Protein AF-A0AAU2DLX3-F1 (afdb_monomer)

Foldseek 3Di:
DAADQVVQQDDQLAGDQKGKDFDKDFPFFFDFQDDDVSVVVCVVPPLQWDKDGCQQVPNGTIMIGGNVRIDIDGCVVVDPVPDRHDDDLVSSLVSVQSNCCSPPVDRDDSVVVNLQRQLVVLLVVLLVVQLVLQCVQVVHPDPVSSSVSSNVSSVVCPPPCNSVCSNVVPCSVVSSVVSVVVSCVPRVDDD

Radius of gyration: 18.56 Å; Cα contacts (8 Å, |Δi|>4): 226; chains: 1; bounding box: 49×30×54 Å

Sequence (191 aa):
MLFLHPCTMRQGAGLAPEVTVIGVKVKSAKKVMTGPEAWERHWSNSFSVMPLPDMYNQGKGTHVAEFMKMATVSSSALVRDNRISTLSPEGRLHLLQRAFHHFSRTIVPLRDIRPSMRPVEREIELQTDWVEACCEQQASESDEVIAEAERAFNDFVSADGRREQLRDGISEFEVSRAVKKEIEMRYGGRD

Nearest PDB structures (foldseek):
  4nv6-assembly1_A  TM=2.691E-01  e=8.548E+00  Synechococcus sp. JA-2-3B'a(2-13)

pLDDT: mean 90.16, std 6.43, range [46.66, 97.75]

Secondary structure (DSSP, 8-state):
-B-S-HHHHEETTEE-SEEEEEEEEEEESS----SHHHHHHHHHH-TTEEEEETTTSSS--EEEEEEEEEEEEEGGG--GGG------HHHHHHHHHHHHHHHH-----HHHHHHHHHHHHHHHHHHHHHHHHHHHHHT---HHHHHHHHHHHHHHHHGGGHHHHHHTSTTHHHHHHHHHHHHHHHH----

Structure (mmCIF, N/CA/C/O backbone):
data_AF-A0AAU2DLX3-F1
#
_entry.id   AF-A0AAU2DLX3-F1
#
loop_
_atom_site.group_PDB
_atom_site.id
_atom_site.type_symbol
_atom_site.label_atom_id
_atom_site.label_alt_id
_atom_site.label_comp_id
_atom_site.label_asym_id
_atom_site.label_entity_id
_atom_site.label_seq_id
_atom_site.pdbx_PDB_ins_code
_atom_site.Cartn_x
_atom_site.Cartn_y
_atom_site.Cartn_z
_atom_site.occupancy
_atom_site.B_iso_or_equiv
_atom_site.auth_seq_id
_atom_site.auth_comp_id
_atom_site.auth_asym_id
_atom_site.auth_atom_id
_atom_site.pdbx_PDB_model_num
ATOM 1 N N . MET A 1 1 ? 10.085 -7.067 -1.302 1.00 89.75 1 MET A N 1
ATOM 2 C CA . MET A 1 1 ? 9.120 -5.943 -1.351 1.00 89.75 1 MET A CA 1
ATOM 3 C C . MET A 1 1 ? 7.749 -6.494 -1.713 1.00 89.75 1 MET A C 1
ATOM 5 O O . MET A 1 1 ? 7.685 -7.348 -2.587 1.00 89.75 1 MET A O 1
ATOM 9 N N . LEU A 1 2 ? 6.679 -6.050 -1.054 1.00 87.50 2 LEU A N 1
ATOM 10 C CA . LEU A 1 2 ? 5.304 -6.363 -1.462 1.00 87.50 2 LEU A CA 1
ATOM 11 C C . LEU A 1 2 ? 4.909 -5.465 -2.641 1.00 87.50 2 LEU A C 1
ATOM 13 O O . LEU A 1 2 ? 5.256 -4.286 -2.628 1.00 87.50 2 LEU A O 1
ATOM 17 N N . PHE A 1 3 ? 4.254 -6.005 -3.672 1.00 83.38 3 PHE A N 1
ATOM 18 C CA . PHE A 1 3 ? 4.077 -5.252 -4.926 1.00 83.38 3 PHE A CA 1
ATOM 19 C C . PHE A 1 3 ? 2.727 -5.429 -5.638 1.00 83.38 3 PHE A C 1
ATOM 21 O O . PHE A 1 3 ? 2.497 -4.770 -6.651 1.00 83.38 3 PHE A O 1
ATOM 28 N N . LEU A 1 4 ? 1.845 -6.300 -5.140 1.00 85.25 4 LEU A N 1
ATOM 29 C CA . LEU A 1 4 ? 0.537 -6.540 -5.750 1.00 85.25 4 LEU A CA 1
ATOM 30 C C . LEU A 1 4 ? -0.539 -5.594 -5.205 1.00 85.25 4 LEU A C 1
ATOM 32 O O . LEU A 1 4 ? -0.333 -4.857 -4.241 1.00 85.25 4 LEU A O 1
ATOM 36 N N . HIS A 1 5 ? -1.711 -5.624 -5.842 1.00 83.69 5 HIS A N 1
ATOM 37 C CA . HIS A 1 5 ? -2.883 -4.892 -5.378 1.00 83.69 5 HIS A CA 1
ATOM 38 C C . HIS A 1 5 ? -3.255 -5.333 -3.948 1.00 83.69 5 HIS A C 1
ATOM 40 O O . HIS A 1 5 ? -3.367 -6.543 -3.723 1.00 83.69 5 HIS A O 1
ATOM 46 N N . PRO A 1 6 ? -3.515 -4.420 -2.992 1.00 81.81 6 PRO A N 1
ATOM 47 C CA . PRO A 1 6 ? -3.703 -4.801 -1.589 1.00 81.81 6 PRO A CA 1
ATOM 48 C C . PRO A 1 6 ? -4.829 -5.815 -1.344 1.00 81.81 6 PRO A C 1
ATOM 50 O O . PRO A 1 6 ? -4.667 -6.697 -0.508 1.00 81.81 6 PRO A O 1
ATOM 53 N N . CYS A 1 7 ? -5.912 -5.795 -2.134 1.00 82.06 7 CYS A N 1
ATOM 54 C CA . CYS A 1 7 ? -6.961 -6.829 -2.061 1.00 82.06 7 CYS A CA 1
ATOM 55 C C . CYS A 1 7 ? -6.451 -8.265 -2.272 1.00 82.06 7 CYS A C 1
ATOM 57 O O . CYS A 1 7 ? -7.064 -9.194 -1.769 1.00 82.06 7 CYS A O 1
ATOM 59 N N . THR A 1 8 ? -5.356 -8.462 -3.013 1.00 85.81 8 THR A N 1
ATOM 60 C CA . THR A 1 8 ? -4.754 -9.795 -3.228 1.00 85.81 8 THR A CA 1
ATOM 61 C C . THR A 1 8 ? -3.814 -10.213 -2.100 1.00 85.81 8 THR A C 1
ATOM 63 O O . THR A 1 8 ? -3.467 -11.381 -1.984 1.00 85.81 8 THR A O 1
ATOM 66 N N . MET A 1 9 ? -3.382 -9.256 -1.281 1.00 88.94 9 MET A N 1
ATOM 67 C CA . MET A 1 9 ? -2.378 -9.459 -0.241 1.00 88.94 9 MET A CA 1
ATOM 68 C C . MET A 1 9 ? -2.976 -9.526 1.161 1.00 88.94 9 MET A C 1
ATOM 70 O O . MET A 1 9 ? -2.252 -9.849 2.099 1.00 88.94 9 MET A O 1
ATOM 74 N N . ARG A 1 10 ? -4.254 -9.175 1.325 1.00 88.25 10 ARG A N 1
ATOM 75 C CA . ARG A 1 10 ? -4.896 -8.990 2.628 1.00 88.25 10 ARG A CA 1
ATOM 76 C C . ARG A 1 10 ? -5.939 -10.069 2.901 1.00 88.25 10 ARG A C 1
ATOM 78 O O . ARG A 1 10 ? -6.684 -10.456 2.005 1.00 88.25 10 ARG A O 1
ATOM 85 N N . GLN A 1 11 ? -6.044 -10.475 4.161 1.00 88.50 11 GLN A N 1
ATOM 86 C CA . GLN A 1 11 ? -7.148 -11.263 4.697 1.00 88.50 11 GLN A CA 1
ATOM 87 C C . GLN A 1 11 ? -7.609 -10.627 6.019 1.00 88.50 11 GLN A C 1
ATOM 89 O O . GLN A 1 11 ? -6.943 -10.740 7.045 1.00 88.50 11 GLN A O 1
ATOM 94 N N . GLY A 1 12 ? -8.744 -9.920 5.988 1.00 88.19 12 GLY A N 1
ATOM 95 C CA . GLY A 1 12 ? -9.199 -9.110 7.127 1.00 88.19 12 GLY A CA 1
ATOM 96 C C . GLY A 1 12 ? -8.234 -7.958 7.422 1.00 88.19 12 GLY A C 1
ATOM 97 O O . GLY A 1 12 ? -7.861 -7.237 6.502 1.00 88.19 12 GLY A O 1
ATOM 98 N N . ALA A 1 13 ? -7.819 -7.803 8.682 1.00 87.56 13 ALA A N 1
ATOM 99 C CA . ALA A 1 13 ? -6.831 -6.803 9.102 1.00 87.56 13 ALA A CA 1
ATOM 100 C C . ALA A 1 13 ? -5.380 -7.166 8.730 1.00 87.56 13 ALA A C 1
ATOM 102 O O . ALA A 1 13 ? -4.529 -6.287 8.631 1.00 87.56 13 ALA A O 1
ATOM 103 N N . GLY A 1 14 ? -5.091 -8.457 8.535 1.00 89.44 14 GLY A N 1
ATOM 104 C CA . GLY A 1 14 ? -3.738 -8.969 8.333 1.00 89.44 14 GLY A CA 1
ATOM 105 C C . GLY A 1 14 ? -3.391 -9.251 6.873 1.00 89.44 14 GLY A C 1
ATOM 106 O O . GLY A 1 14 ? -4.229 -9.183 5.972 1.00 89.44 14 GLY A O 1
ATOM 107 N N . LEU A 1 15 ? -2.132 -9.624 6.640 1.00 91.56 15 LEU A N 1
ATOM 108 C CA . LEU A 1 15 ? -1.710 -10.195 5.362 1.00 91.56 15 LEU A CA 1
ATOM 109 C C . LEU A 1 15 ? -2.316 -11.592 5.173 1.00 91.56 15 LEU A C 1
ATOM 111 O O . LEU A 1 15 ? -2.502 -12.334 6.137 1.00 91.56 15 LEU A O 1
ATOM 115 N N . ALA A 1 16 ? -2.575 -11.968 3.922 1.00 93.75 16 ALA A N 1
ATOM 116 C CA . ALA A 1 16 ? -2.877 -13.350 3.569 1.00 93.75 16 ALA A CA 1
ATOM 117 C C . ALA A 1 16 ? -1.725 -14.280 4.021 1.00 93.75 16 ALA A C 1
ATOM 119 O O . ALA A 1 16 ? -0.581 -13.824 4.104 1.00 93.75 16 ALA A O 1
ATOM 120 N N . PRO A 1 17 ? -1.979 -15.571 4.309 1.00 94.75 17 PRO A N 1
ATOM 121 C CA . PRO A 1 17 ? -0.942 -16.500 4.768 1.00 94.75 17 PRO A CA 1
ATOM 122 C C . PRO A 1 17 ? 0.258 -16.582 3.824 1.00 94.75 17 PRO A C 1
ATOM 124 O O . PRO A 1 17 ? 1.393 -16.636 4.276 1.00 94.75 17 PRO A O 1
ATOM 127 N N . GLU A 1 18 ? -0.003 -16.517 2.520 1.00 95.44 18 GLU A N 1
ATOM 128 C CA . GLU A 1 18 ? 0.999 -16.560 1.463 1.00 95.44 18 GLU A CA 1
ATOM 129 C C . GLU A 1 18 ? 0.885 -15.295 0.616 1.00 95.44 18 GLU A C 1
ATOM 131 O O . GLU A 1 18 ? -0.179 -14.993 0.068 1.00 95.44 18 GLU A O 1
ATOM 136 N N . VAL A 1 19 ? 1.978 -14.544 0.494 1.00 95.06 19 VAL A N 1
ATOM 137 C CA . VAL A 1 19 ? 1.995 -13.275 -0.242 1.00 95.06 19 VAL A CA 1
ATOM 138 C C . VAL A 1 19 ? 3.110 -13.239 -1.269 1.00 95.06 19 VAL A C 1
ATOM 140 O O . VAL A 1 19 ? 4.223 -13.720 -1.051 1.00 95.06 19 VAL A O 1
ATOM 143 N N . THR A 1 20 ? 2.814 -12.632 -2.417 1.00 94.50 20 THR A N 1
ATOM 144 C CA . THR A 1 20 ? 3.811 -12.456 -3.473 1.00 94.50 20 THR A CA 1
ATOM 145 C C . THR A 1 20 ? 4.717 -11.275 -3.145 1.00 94.50 20 THR A C 1
ATOM 147 O O . THR A 1 20 ? 4.266 -10.143 -2.944 1.00 94.50 20 THR A O 1
ATOM 150 N N . VAL A 1 21 ? 6.018 -11.531 -3.150 1.00 94.94 21 VAL A N 1
ATOM 151 C CA . VAL A 1 21 ? 7.070 -10.536 -2.987 1.00 94.94 21 VAL A CA 1
ATOM 152 C C . VAL A 1 21 ? 7.948 -10.479 -4.226 1.00 94.94 21 VAL A C 1
ATOM 154 O O . VAL A 1 21 ? 8.061 -11.433 -4.990 1.00 94.94 21 VAL A O 1
ATOM 157 N N . ILE A 1 22 ? 8.611 -9.344 -4.399 1.00 95.12 22 ILE A N 1
ATOM 158 C CA . ILE A 1 22 ? 9.640 -9.132 -5.411 1.00 95.12 22 ILE A CA 1
ATOM 159 C C . ILE A 1 22 ? 10.989 -8.860 -4.744 1.00 95.12 22 ILE A C 1
ATOM 161 O O . ILE A 1 22 ? 11.081 -8.086 -3.778 1.00 95.12 22 ILE A O 1
ATOM 165 N N . GLY A 1 23 ? 12.031 -9.516 -5.254 1.00 94.75 23 GLY A N 1
ATOM 166 C CA . GLY A 1 23 ? 13.410 -9.310 -4.831 1.00 94.75 23 GLY A CA 1
ATOM 167 C C . GLY A 1 23 ? 13.912 -7.915 -5.202 1.00 94.75 23 GLY A C 1
ATOM 168 O O . GLY A 1 23 ? 13.691 -7.442 -6.318 1.00 94.75 23 GLY A O 1
ATOM 169 N N . VAL A 1 24 ? 14.604 -7.266 -4.266 1.00 94.25 24 VAL A N 1
ATOM 170 C CA . VAL A 1 24 ? 15.222 -5.949 -4.463 1.00 94.25 24 VAL A CA 1
ATOM 171 C C . VAL A 1 24 ? 16.738 -6.107 -4.474 1.00 94.25 24 VAL A C 1
ATOM 173 O O . VAL A 1 24 ? 17.297 -6.747 -3.586 1.00 94.25 24 VAL A O 1
ATOM 176 N N . LYS A 1 25 ? 17.412 -5.514 -5.464 1.00 93.44 25 LYS A N 1
ATOM 177 C CA . LYS A 1 25 ? 18.881 -5.456 -5.526 1.00 93.44 25 LYS A CA 1
ATOM 178 C C . LYS A 1 25 ? 19.389 -4.027 -5.634 1.00 93.44 25 LYS A C 1
ATOM 180 O O . LYS A 1 25 ? 18.728 -3.152 -6.196 1.00 93.44 25 LYS A O 1
ATOM 185 N N . VAL A 1 26 ? 20.617 -3.815 -5.177 1.00 92.06 26 VAL A N 1
ATOM 186 C CA . VAL A 1 26 ? 21.363 -2.583 -5.441 1.00 92.06 26 VAL A CA 1
ATOM 187 C C . VAL A 1 26 ? 21.754 -2.560 -6.923 1.00 92.06 26 VAL A C 1
ATOM 189 O O . VAL A 1 26 ? 22.424 -3.469 -7.408 1.00 92.06 26 VAL A O 1
ATOM 192 N N . LYS A 1 27 ? 21.345 -1.521 -7.658 1.00 89.19 27 LYS A N 1
ATOM 193 C CA . LYS A 1 27 ? 21.811 -1.253 -9.032 1.00 89.19 27 LYS A CA 1
ATOM 194 C C . LYS A 1 27 ? 23.030 -0.335 -9.032 1.00 89.19 27 LYS A C 1
ATOM 196 O O . LYS A 1 27 ? 23.928 -0.483 -9.851 1.00 89.19 27 LYS A O 1
ATOM 201 N N . SER A 1 28 ? 23.037 0.641 -8.134 1.00 88.25 28 SER A N 1
ATOM 202 C CA . SER A 1 28 ? 24.123 1.599 -7.953 1.00 88.25 28 SER A CA 1
ATOM 203 C C . SER A 1 28 ? 24.144 2.012 -6.490 1.00 88.25 28 SER A C 1
ATOM 205 O O . SER A 1 28 ? 23.108 2.397 -5.966 1.00 88.25 28 SER A O 1
ATOM 207 N N . ALA A 1 29 ? 25.302 1.966 -5.837 1.00 84.12 29 ALA A N 1
ATOM 208 C CA . ALA A 1 29 ? 25.430 2.384 -4.438 1.00 84.12 29 ALA A CA 1
ATOM 209 C C . ALA A 1 29 ? 25.594 3.908 -4.266 1.00 84.12 29 ALA A C 1
ATOM 211 O O . ALA A 1 29 ? 25.396 4.430 -3.176 1.00 84.12 29 ALA A O 1
ATOM 212 N N . LYS A 1 30 ? 25.974 4.629 -5.333 1.00 82.31 30 LYS A N 1
ATOM 213 C CA . LYS A 1 30 ? 26.342 6.058 -5.267 1.00 82.31 30 LYS A CA 1
ATOM 214 C C . LYS A 1 30 ? 25.349 6.962 -5.990 1.00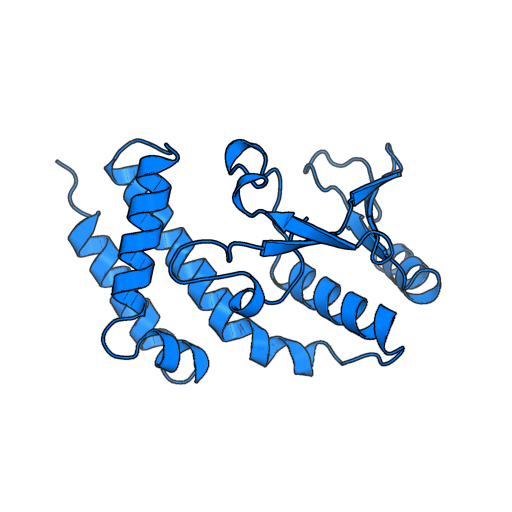 82.31 30 LYS A C 1
ATOM 216 O O . LYS A 1 30 ? 24.918 7.969 -5.450 1.00 82.31 30 LYS A O 1
ATOM 221 N N . LYS A 1 31 ? 24.957 6.592 -7.209 1.00 85.56 31 LYS A N 1
ATOM 222 C CA . LYS A 1 31 ? 24.084 7.406 -8.060 1.00 85.56 31 LYS A CA 1
ATOM 223 C C . LYS A 1 31 ? 22.612 7.113 -7.781 1.00 85.56 31 LYS A C 1
ATOM 225 O O . LYS A 1 31 ? 22.199 5.960 -7.948 1.00 85.56 31 LYS A O 1
ATOM 230 N N . VAL A 1 32 ? 21.853 8.144 -7.417 1.00 83.12 32 VAL A N 1
ATOM 231 C CA . VAL A 1 32 ? 20.384 8.138 -7.465 1.00 83.12 32 VAL A CA 1
ATOM 232 C C . VAL A 1 32 ? 19.949 8.355 -8.909 1.00 83.12 32 VAL A C 1
ATOM 234 O O . VAL A 1 32 ? 20.539 9.148 -9.645 1.00 83.12 32 VAL A O 1
ATOM 237 N N . MET A 1 33 ? 18.938 7.616 -9.338 1.00 84.75 33 MET A N 1
ATOM 238 C CA . MET A 1 33 ? 18.310 7.837 -10.626 1.00 84.75 33 MET A CA 1
ATOM 239 C C . MET A 1 33 ? 17.310 8.985 -10.487 1.00 84.75 33 MET A C 1
ATOM 241 O O . MET A 1 33 ? 16.247 8.811 -9.901 1.00 84.75 33 MET A O 1
ATOM 245 N N . THR A 1 34 ? 17.674 10.150 -11.013 1.00 82.69 34 THR A N 1
ATOM 246 C CA . THR A 1 34 ? 16.875 11.375 -10.945 1.00 82.69 34 THR A CA 1
ATOM 247 C C . THR A 1 34 ? 16.619 11.942 -12.338 1.00 82.69 34 THR A C 1
ATOM 249 O O . THR A 1 34 ? 17.411 11.754 -13.263 1.00 82.69 34 THR A O 1
ATOM 252 N N . GLY A 1 35 ? 15.505 12.660 -12.465 1.00 84.00 35 GLY A N 1
ATOM 253 C CA . GLY A 1 35 ? 15.138 13.406 -13.664 1.00 84.00 35 GLY A CA 1
ATOM 254 C C . GLY A 1 35 ? 14.423 12.582 -14.751 1.00 84.00 35 GLY A C 1
ATOM 255 O O . GLY A 1 35 ? 14.562 11.354 -14.803 1.00 84.00 35 GLY A O 1
ATOM 256 N N . PRO A 1 36 ? 13.674 13.257 -15.648 1.00 82.75 36 PRO A N 1
ATOM 257 C CA . PRO A 1 36 ? 12.872 12.599 -16.681 1.00 82.75 36 PRO A CA 1
ATOM 258 C C . PRO A 1 36 ? 13.703 11.748 -17.646 1.00 82.75 36 PRO A C 1
ATOM 260 O O . PRO A 1 36 ? 13.341 10.616 -17.933 1.00 82.75 36 PRO A O 1
ATOM 263 N N . GLU A 1 37 ? 14.865 12.229 -18.094 1.00 85.19 37 GLU A N 1
ATOM 264 C CA . GLU A 1 37 ? 15.695 11.500 -19.066 1.00 85.19 37 GLU A CA 1
ATOM 265 C C . GLU A 1 37 ? 16.211 10.156 -18.541 1.00 85.19 37 GLU A C 1
ATOM 267 O O . GLU A 1 37 ? 16.288 9.168 -19.277 1.00 85.19 37 GLU A O 1
ATOM 272 N N . ALA A 1 38 ? 16.604 10.109 -17.264 1.00 83.19 38 ALA A N 1
ATOM 273 C CA . ALA A 1 38 ? 17.061 8.876 -16.638 1.00 83.19 38 ALA A CA 1
ATOM 274 C C . ALA A 1 38 ? 15.902 7.883 -16.503 1.00 83.19 38 ALA A C 1
ATOM 276 O O . ALA A 1 38 ? 16.095 6.684 -16.730 1.00 83.19 38 ALA A O 1
ATOM 277 N N . TRP A 1 39 ? 14.712 8.398 -16.180 1.00 81.25 39 TRP A N 1
ATOM 278 C CA . TRP A 1 39 ? 13.484 7.620 -16.109 1.00 81.25 39 TRP A CA 1
ATOM 279 C C . TRP A 1 39 ? 13.103 7.048 -17.476 1.00 81.25 39 TRP A C 1
ATOM 281 O O . TRP A 1 39 ? 12.974 5.834 -17.598 1.00 81.25 39 TRP A O 1
ATOM 291 N N . GLU A 1 40 ? 13.048 7.872 -18.522 1.00 83.06 40 GLU A N 1
ATOM 292 C CA . GLU A 1 40 ? 12.710 7.464 -19.895 1.00 83.06 40 GLU A CA 1
ATOM 293 C C . GLU A 1 40 ? 13.693 6.436 -20.462 1.00 83.06 40 GLU A C 1
ATOM 295 O O . GLU A 1 40 ? 13.313 5.395 -21.012 1.00 83.06 40 GLU A O 1
ATOM 300 N N . ARG A 1 41 ? 14.995 6.664 -20.263 1.00 83.69 41 ARG A N 1
ATOM 301 C CA . ARG A 1 41 ? 16.035 5.710 -20.672 1.00 83.69 41 ARG A CA 1
ATOM 302 C C . ARG A 1 41 ? 15.891 4.379 -19.950 1.00 83.69 41 ARG A C 1
ATOM 304 O O . ARG A 1 41 ? 16.135 3.323 -20.529 1.00 83.69 41 ARG A O 1
ATOM 311 N N . HIS A 1 42 ? 15.528 4.406 -18.674 1.00 82.44 42 HIS A N 1
ATOM 312 C CA . HIS A 1 42 ? 15.269 3.181 -17.939 1.00 82.44 42 HIS A CA 1
ATOM 313 C C . HIS A 1 42 ? 13.988 2.498 -18.427 1.00 82.44 42 HIS A C 1
ATOM 315 O O . HIS A 1 42 ? 13.949 1.270 -18.574 1.00 82.44 42 HIS A O 1
ATOM 321 N N . TRP A 1 43 ? 12.959 3.295 -18.710 1.00 79.06 43 TRP A N 1
ATOM 322 C CA . TRP A 1 43 ? 11.654 2.815 -19.117 1.00 79.06 43 TRP A CA 1
ATOM 323 C C . TRP A 1 43 ? 11.722 2.044 -20.434 1.00 79.06 43 TRP A C 1
ATOM 325 O O . TRP A 1 43 ? 11.220 0.921 -20.487 1.00 79.06 43 TRP A O 1
ATOM 335 N N . SER A 1 44 ? 12.433 2.604 -21.415 1.00 79.25 44 SER A N 1
ATOM 336 C CA . SER A 1 44 ? 12.660 2.048 -22.756 1.00 79.25 44 SER A CA 1
ATOM 337 C C . SER A 1 44 ? 13.544 0.796 -22.782 1.00 79.25 44 SER A C 1
ATOM 339 O O . SER A 1 44 ? 13.288 -0.109 -23.570 1.00 79.25 44 SER A O 1
ATOM 341 N N . ASN A 1 45 ? 14.558 0.702 -21.915 1.00 79.88 45 ASN A N 1
ATOM 342 C CA . ASN A 1 45 ? 15.588 -0.341 -22.035 1.00 79.88 45 ASN A CA 1
ATOM 343 C C . ASN A 1 45 ? 15.436 -1.532 -21.073 1.00 79.88 45 ASN A C 1
ATOM 345 O O . ASN A 1 45 ? 16.124 -2.536 -21.241 1.00 79.88 45 ASN A O 1
ATOM 349 N N . SER A 1 46 ? 14.611 -1.441 -20.021 1.00 83.38 46 SER A N 1
ATOM 350 C CA . SER A 1 46 ? 14.637 -2.449 -18.945 1.00 83.38 46 SER A CA 1
ATOM 351 C C . SER A 1 46 ? 13.278 -2.699 -18.290 1.00 83.38 46 SER A C 1
ATOM 353 O O . SER A 1 46 ? 13.075 -2.426 -17.110 1.00 83.38 46 SER A O 1
ATOM 355 N N . PHE A 1 47 ? 12.329 -3.250 -19.047 1.00 84.19 47 PHE A N 1
ATOM 356 C CA . PHE A 1 47 ? 10.974 -3.564 -18.562 1.00 84.19 47 PHE A CA 1
ATOM 357 C C . PHE A 1 47 ? 10.920 -4.709 -17.531 1.00 84.19 47 PHE A C 1
ATOM 359 O O . PHE A 1 47 ? 9.880 -4.920 -16.923 1.00 84.19 47 PHE A O 1
ATOM 366 N N . SER A 1 48 ? 12.012 -5.450 -17.310 1.00 90.62 48 SER A N 1
ATOM 367 C CA . SER A 1 48 ? 12.085 -6.536 -16.320 1.00 90.62 48 SER A CA 1
ATOM 368 C C . SER A 1 48 ? 12.351 -6.072 -14.889 1.00 90.62 48 SER A C 1
ATOM 370 O O . SER A 1 48 ? 12.471 -6.906 -13.990 1.00 90.62 48 SER A O 1
ATOM 372 N N . VAL A 1 49 ? 12.455 -4.760 -14.665 1.00 92.56 49 VAL A N 1
ATOM 373 C CA . VAL A 1 49 ? 12.671 -4.192 -13.336 1.00 92.56 49 VAL A CA 1
ATOM 374 C C . VAL A 1 49 ? 11.859 -2.910 -13.121 1.00 92.56 49 VAL A C 1
ATOM 376 O O . VAL A 1 49 ? 11.560 -2.177 -14.071 1.00 92.56 49 VAL A O 1
ATOM 379 N N . MET A 1 50 ? 11.539 -2.628 -11.859 1.00 92.56 50 MET A N 1
ATOM 380 C CA . MET A 1 50 ? 11.041 -1.333 -11.389 1.00 92.56 50 MET A CA 1
ATOM 381 C C . MET A 1 50 ? 12.164 -0.632 -10.616 1.00 92.56 50 MET A C 1
ATOM 383 O O . MET A 1 50 ? 12.707 -1.217 -9.676 1.00 92.56 50 MET A O 1
ATOM 387 N N . PRO A 1 51 ? 12.549 0.597 -10.979 1.00 91.06 51 PRO A N 1
ATOM 388 C CA . PRO A 1 51 ? 13.562 1.326 -10.239 1.00 91.06 51 PRO A CA 1
ATOM 389 C C . PRO A 1 51 ? 12.999 1.895 -8.932 1.00 91.06 51 PRO A C 1
ATOM 391 O O . PRO A 1 51 ? 11.872 2.378 -8.876 1.00 91.06 51 PRO A O 1
ATOM 394 N N . LEU A 1 52 ? 13.829 1.855 -7.894 1.00 91.38 52 LEU A N 1
ATOM 395 C CA . LEU A 1 52 ? 13.549 2.339 -6.545 1.00 91.38 52 LEU A CA 1
ATOM 396 C C . LEU A 1 52 ? 14.650 3.352 -6.177 1.00 91.38 52 LEU A C 1
ATOM 398 O O . LEU A 1 52 ? 15.664 2.979 -5.565 1.00 91.38 52 LEU A O 1
ATOM 402 N N . PRO A 1 53 ? 14.544 4.598 -6.674 1.00 88.69 53 PRO A N 1
ATOM 403 C CA . PRO A 1 53 ? 15.528 5.632 -6.384 1.00 88.69 53 PRO A CA 1
ATOM 404 C C . PRO A 1 53 ? 15.474 5.990 -4.899 1.00 88.69 53 PRO A C 1
ATOM 406 O O . PRO A 1 53 ? 14.393 6.094 -4.335 1.00 88.69 53 PRO A O 1
ATOM 409 N N . ASP A 1 54 ? 16.647 6.147 -4.285 1.00 87.44 54 ASP A N 1
ATOM 410 C CA . ASP A 1 54 ? 16.787 6.619 -2.904 1.00 87.44 54 ASP A CA 1
ATOM 411 C C . ASP A 1 54 ? 15.898 5.890 -1.874 1.00 87.44 54 ASP A C 1
ATOM 413 O O . ASP A 1 54 ? 15.297 6.496 -0.998 1.00 87.44 54 ASP A O 1
ATOM 417 N N . MET A 1 55 ? 15.817 4.557 -1.979 1.00 88.69 55 MET A N 1
ATOM 418 C CA . MET A 1 55 ? 14.957 3.701 -1.140 1.00 88.69 55 MET A CA 1
ATOM 419 C C . MET A 1 55 ? 15.112 3.931 0.377 1.00 88.69 55 MET A C 1
ATOM 421 O O . MET A 1 55 ? 14.163 3.711 1.122 1.00 88.69 55 MET A O 1
ATOM 425 N N . TYR A 1 56 ? 16.299 4.354 0.824 1.00 88.94 56 TYR A N 1
ATOM 426 C CA . TYR A 1 56 ? 16.610 4.630 2.231 1.00 88.94 56 TYR A CA 1
ATOM 427 C C . TYR A 1 56 ? 16.543 6.122 2.595 1.00 88.94 56 TYR A C 1
ATOM 429 O O . TYR A 1 56 ? 16.895 6.473 3.717 1.00 88.94 56 TYR A O 1
ATOM 437 N N . ASN A 1 57 ? 16.141 6.992 1.662 1.00 86.38 57 ASN A N 1
ATOM 438 C CA . ASN A 1 57 ? 16.082 8.447 1.827 1.00 86.38 57 ASN A CA 1
ATOM 439 C C . ASN A 1 57 ? 17.410 9.055 2.326 1.00 86.38 57 ASN A C 1
ATOM 441 O O . ASN A 1 57 ? 17.456 9.823 3.285 1.00 86.38 57 ASN A O 1
ATOM 445 N N . GLN A 1 58 ? 18.523 8.650 1.710 1.00 87.12 58 GLN A N 1
ATOM 446 C CA . GLN A 1 58 ? 19.879 9.094 2.061 1.00 87.12 58 GLN A CA 1
ATOM 447 C C . GLN A 1 58 ? 20.513 9.950 0.955 1.00 87.12 58 GLN A C 1
ATOM 449 O O . GLN A 1 58 ? 21.722 10.201 0.987 1.00 87.12 58 GLN A O 1
ATOM 454 N N . GLY A 1 59 ? 19.742 10.333 -0.067 1.00 84.38 59 GLY A N 1
ATOM 455 C CA . GLY A 1 59 ? 20.233 11.032 -1.251 1.00 84.38 59 GLY A CA 1
ATOM 456 C C . GLY A 1 59 ? 21.233 10.212 -2.070 1.00 84.38 59 GLY A C 1
ATOM 457 O O . GLY A 1 59 ? 21.982 10.778 -2.871 1.00 84.38 59 GLY A O 1
ATOM 458 N N . LYS A 1 60 ? 21.298 8.887 -1.871 1.00 86.25 60 LYS A N 1
ATOM 459 C CA . LYS A 1 60 ? 22.294 8.023 -2.518 1.00 86.25 60 LYS A CA 1
ATOM 460 C C . LYS A 1 60 ? 21.740 6.661 -2.896 1.00 86.25 60 LYS A C 1
ATOM 462 O O . LYS A 1 60 ? 20.953 6.033 -2.197 1.00 86.25 60 LYS A O 1
ATOM 467 N N . GLY A 1 61 ? 22.272 6.173 -4.008 1.00 87.12 61 GLY A N 1
ATOM 468 C CA . GLY A 1 61 ? 22.009 4.837 -4.502 1.00 87.12 61 GLY A CA 1
ATOM 469 C C . GLY A 1 61 ? 20.670 4.674 -5.223 1.00 87.12 61 GLY A C 1
ATOM 470 O O . GLY A 1 61 ? 19.708 5.422 -5.068 1.00 87.12 61 GLY A O 1
ATOM 471 N N . THR A 1 62 ? 20.639 3.668 -6.083 1.00 90.56 62 THR A N 1
ATOM 472 C CA . THR A 1 62 ? 19.458 3.233 -6.818 1.00 90.56 62 THR A CA 1
ATOM 473 C C . THR A 1 62 ? 19.312 1.745 -6.594 1.00 90.56 62 THR A C 1
ATOM 475 O O . THR A 1 62 ? 20.231 0.975 -6.897 1.00 90.56 62 THR A O 1
ATOM 478 N N . HIS A 1 63 ? 18.145 1.347 -6.112 1.00 93.38 63 HIS A N 1
ATOM 479 C CA . HIS A 1 63 ? 17.744 -0.047 -6.036 1.00 93.38 63 HIS A CA 1
ATOM 480 C C . HIS A 1 63 ? 16.826 -0.367 -7.211 1.00 93.38 63 HIS A C 1
ATOM 482 O O . HIS A 1 63 ? 16.324 0.526 -7.899 1.00 93.38 63 HIS A O 1
ATOM 488 N N . VAL A 1 64 ? 16.637 -1.650 -7.483 1.00 93.31 64 VAL A N 1
ATOM 489 C CA . VAL A 1 64 ? 15.640 -2.114 -8.444 1.00 93.31 64 VAL A CA 1
ATOM 490 C C . VAL A 1 64 ? 14.908 -3.317 -7.876 1.00 93.31 64 VAL A C 1
ATOM 492 O O . VAL A 1 64 ? 15.541 -4.221 -7.329 1.00 93.31 64 VAL A O 1
ATOM 495 N N . ALA A 1 65 ? 13.591 -3.332 -8.030 1.00 94.81 65 ALA A N 1
ATOM 496 C CA . ALA A 1 65 ? 12.782 -4.527 -7.861 1.00 94.81 65 ALA A CA 1
ATOM 497 C C . ALA A 1 65 ? 12.827 -5.338 -9.163 1.00 94.81 65 ALA A C 1
ATOM 499 O O . ALA A 1 65 ? 12.579 -4.796 -10.241 1.00 94.81 65 ALA A O 1
ATOM 500 N N . GLU A 1 66 ? 13.187 -6.616 -9.082 1.00 94.75 66 GLU A N 1
ATOM 501 C CA . GLU A 1 66 ? 13.409 -7.479 -10.247 1.00 94.75 66 GLU A CA 1
ATOM 502 C C . GLU A 1 66 ? 12.220 -8.412 -10.474 1.00 94.75 66 GLU A C 1
ATOM 504 O O . GLU A 1 66 ? 12.040 -9.355 -9.708 1.00 94.75 66 GLU A O 1
ATOM 509 N N . PHE A 1 67 ? 11.434 -8.213 -11.540 1.00 93.81 67 PHE A N 1
ATOM 510 C CA . PHE A 1 67 ? 10.247 -9.050 -11.778 1.00 93.81 67 PHE A CA 1
ATOM 511 C C . PHE A 1 67 ? 10.612 -10.516 -12.034 1.00 93.81 67 PHE A C 1
ATOM 513 O O . PHE A 1 67 ? 9.840 -11.406 -11.724 1.00 93.81 67 PHE A O 1
ATOM 520 N N . MET A 1 68 ? 11.834 -10.807 -12.485 1.00 92.81 68 MET A N 1
ATOM 521 C CA . MET A 1 68 ? 12.323 -12.189 -12.600 1.00 92.81 68 MET A CA 1
ATOM 522 C C . MET A 1 68 ? 12.610 -12.864 -11.247 1.00 92.81 68 MET A C 1
ATOM 524 O O . MET A 1 68 ? 12.887 -14.058 -11.211 1.00 92.81 68 MET A O 1
ATOM 528 N N . LYS A 1 69 ? 12.580 -12.117 -10.137 1.00 95.12 69 LYS A N 1
ATOM 529 C CA . LYS A 1 69 ? 12.780 -12.610 -8.767 1.00 95.12 69 LYS A CA 1
ATOM 530 C C . LYS A 1 69 ? 11.517 -12.436 -7.929 1.00 95.12 69 LYS A C 1
ATOM 532 O O . LYS A 1 69 ? 11.582 -11.979 -6.786 1.00 95.12 69 LYS A O 1
ATOM 537 N N . MET A 1 70 ? 10.364 -12.741 -8.515 1.00 93.88 70 MET A N 1
ATOM 538 C CA . MET A 1 70 ? 9.138 -12.870 -7.738 1.00 93.88 70 MET A CA 1
ATOM 539 C C . MET A 1 70 ? 9.108 -14.225 -7.055 1.00 93.88 70 MET A C 1
ATOM 541 O O . MET A 1 70 ? 9.498 -15.237 -7.636 1.00 93.88 70 MET A O 1
ATOM 545 N N . ALA A 1 71 ? 8.636 -14.223 -5.823 1.00 94.88 71 ALA A N 1
ATOM 546 C CA . ALA A 1 71 ? 8.439 -15.420 -5.034 1.00 94.88 71 ALA A CA 1
ATOM 547 C C . ALA A 1 71 ? 7.184 -15.252 -4.186 1.00 94.88 71 ALA A C 1
ATOM 549 O O . ALA A 1 71 ? 6.763 -14.130 -3.899 1.00 94.88 71 ALA A O 1
ATOM 550 N N . THR A 1 72 ? 6.621 -16.371 -3.761 1.00 95.62 72 THR A N 1
ATOM 551 C CA . THR A 1 72 ? 5.620 -16.400 -2.700 1.00 95.62 72 THR A CA 1
ATOM 552 C C . THR A 1 72 ? 6.330 -16.722 -1.395 1.00 95.62 72 THR A C 1
ATOM 554 O O . THR A 1 72 ? 7.211 -17.584 -1.370 1.00 95.62 72 THR A O 1
ATOM 557 N N . VAL A 1 73 ? 5.995 -15.993 -0.336 1.00 95.44 73 VAL A N 1
ATOM 558 C CA . VAL A 1 73 ? 6.525 -16.219 1.009 1.00 95.44 73 VAL A CA 1
ATOM 559 C C . VAL A 1 73 ? 5.388 -16.216 2.020 1.00 95.44 73 VAL A C 1
ATOM 561 O O . VAL A 1 73 ? 4.419 -15.467 1.859 1.00 95.44 73 VAL A O 1
ATOM 564 N N . SER A 1 74 ? 5.570 -16.978 3.099 1.00 96.06 74 SER A N 1
ATOM 565 C CA . SER A 1 74 ? 4.698 -16.896 4.267 1.00 96.06 74 SER A CA 1
ATOM 566 C C . SER A 1 74 ? 4.694 -15.470 4.818 1.00 96.06 74 SER A C 1
ATOM 568 O O . SER A 1 74 ? 5.757 -14.860 4.993 1.00 96.06 74 SER A O 1
ATOM 570 N N . SER A 1 75 ? 3.519 -14.945 5.157 1.00 93.94 75 SER A N 1
ATOM 571 C CA . SER A 1 75 ? 3.398 -13.635 5.801 1.00 93.94 75 SER A CA 1
ATOM 572 C C . SER A 1 75 ? 4.078 -13.576 7.167 1.00 93.94 75 SER A C 1
ATOM 574 O O . SER A 1 75 ? 4.519 -12.501 7.568 1.00 93.94 75 SER A O 1
ATOM 576 N N . SER A 1 76 ? 4.283 -14.717 7.835 1.00 93.50 76 SER A N 1
ATOM 577 C CA . SER A 1 76 ? 5.074 -14.785 9.072 1.00 93.50 76 SER A CA 1
ATOM 578 C C . SER A 1 76 ? 6.552 -14.424 8.876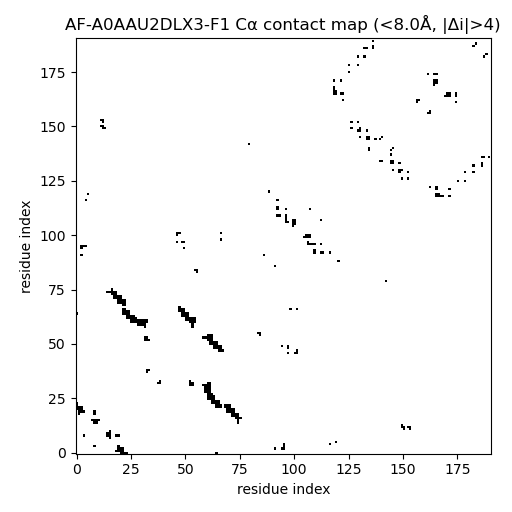 1.00 93.50 76 SER A C 1
ATOM 580 O O . SER A 1 76 ? 7.215 -14.027 9.829 1.00 93.50 76 SER A O 1
ATOM 582 N N . ALA A 1 77 ? 7.076 -14.504 7.647 1.00 93.06 77 ALA A N 1
ATOM 583 C CA . ALA A 1 77 ? 8.430 -14.055 7.326 1.00 93.06 77 ALA A CA 1
ATOM 584 C C . ALA A 1 77 ? 8.529 -12.523 7.157 1.00 93.06 77 ALA A C 1
ATOM 586 O O . ALA A 1 77 ? 9.628 -11.985 7.013 1.00 93.06 77 ALA A O 1
ATOM 587 N N . LEU A 1 78 ? 7.399 -11.806 7.154 1.00 91.38 78 LEU A N 1
ATOM 588 C CA . LEU A 1 78 ? 7.313 -10.364 6.909 1.00 91.38 78 LEU A CA 1
ATOM 589 C C . LEU A 1 78 ? 7.106 -9.576 8.206 1.00 91.38 78 LEU A C 1
ATOM 591 O O . LEU A 1 78 ? 6.088 -8.904 8.399 1.00 91.38 78 LEU A O 1
ATOM 595 N N . VAL A 1 79 ? 8.115 -9.645 9.073 1.00 89.81 79 VAL A N 1
ATOM 596 C CA . VAL A 1 79 ? 8.159 -8.936 10.362 1.00 89.81 79 VAL A CA 1
ATOM 597 C C . VAL A 1 79 ? 8.070 -7.419 10.156 1.00 89.81 79 VAL A C 1
ATOM 599 O O . VAL A 1 79 ? 8.708 -6.877 9.245 1.00 89.81 79 VAL A O 1
ATOM 602 N N . ARG A 1 80 ? 7.269 -6.733 10.984 1.00 87.69 80 ARG A N 1
ATOM 603 C CA . ARG A 1 80 ? 7.005 -5.289 10.868 1.00 87.69 80 ARG A CA 1
ATOM 604 C C . ARG A 1 80 ? 8.276 -4.457 11.057 1.00 87.69 80 ARG A C 1
ATOM 606 O O . ARG A 1 80 ? 8.528 -3.593 10.222 1.00 87.69 80 ARG A O 1
ATOM 613 N N . ASP A 1 81 ? 9.130 -4.828 12.008 1.00 87.56 81 ASP A N 1
ATOM 614 C CA . ASP A 1 81 ? 10.426 -4.182 12.288 1.00 87.56 81 ASP A CA 1
ATOM 615 C C . ASP A 1 81 ? 11.391 -4.133 11.094 1.00 87.56 81 ASP A C 1
ATOM 617 O O . ASP A 1 81 ? 12.283 -3.291 11.026 1.00 87.56 81 ASP A O 1
ATOM 621 N N . ASN A 1 82 ? 11.213 -5.018 10.109 1.00 89.25 82 ASN A N 1
ATOM 622 C CA . ASN A 1 82 ? 12.049 -5.055 8.909 1.00 89.25 82 ASN A CA 1
ATOM 623 C C . ASN A 1 82 ? 11.511 -4.166 7.770 1.00 89.25 82 ASN A C 1
ATOM 625 O O . ASN A 1 82 ? 12.089 -4.135 6.675 1.00 89.25 82 ASN A O 1
ATOM 629 N N . ARG A 1 83 ? 10.386 -3.468 7.969 1.00 89.19 83 ARG A N 1
ATOM 630 C CA . ARG A 1 83 ? 9.783 -2.580 6.966 1.00 89.19 83 ARG A CA 1
ATOM 631 C C . ARG A 1 83 ? 10.501 -1.230 6.985 1.00 89.19 83 ARG A C 1
ATOM 633 O O . ARG A 1 83 ? 10.344 -0.437 7.896 1.00 89.19 83 ARG A O 1
ATOM 640 N N . ILE A 1 84 ? 11.274 -0.968 5.935 1.00 87.81 84 ILE A N 1
ATOM 641 C CA . ILE A 1 84 ? 12.168 0.201 5.846 1.00 87.81 84 ILE A CA 1
ATOM 642 C C . ILE A 1 84 ? 11.626 1.360 4.999 1.00 87.81 84 ILE A C 1
ATOM 644 O O . ILE A 1 84 ? 12.181 2.453 5.030 1.00 87.81 84 ILE A O 1
ATOM 648 N N . SER A 1 85 ? 10.624 1.109 4.152 1.00 88.31 85 SER A N 1
ATOM 649 C CA . SER A 1 85 ? 10.147 2.076 3.159 1.00 88.31 85 SER A CA 1
ATOM 650 C C . SER A 1 85 ? 8.806 1.642 2.569 1.00 88.31 85 SER A C 1
ATOM 652 O O . SER A 1 85 ? 8.516 0.443 2.473 1.00 88.31 85 SER A O 1
ATOM 654 N N . THR A 1 86 ? 8.010 2.613 2.128 1.00 88.81 86 THR A N 1
ATOM 655 C CA . THR A 1 86 ? 6.756 2.414 1.396 1.00 88.81 86 THR A CA 1
ATOM 656 C C . THR A 1 86 ? 6.777 3.234 0.108 1.00 88.81 86 THR A C 1
ATOM 658 O O . THR A 1 86 ? 7.423 4.275 0.010 1.00 88.81 86 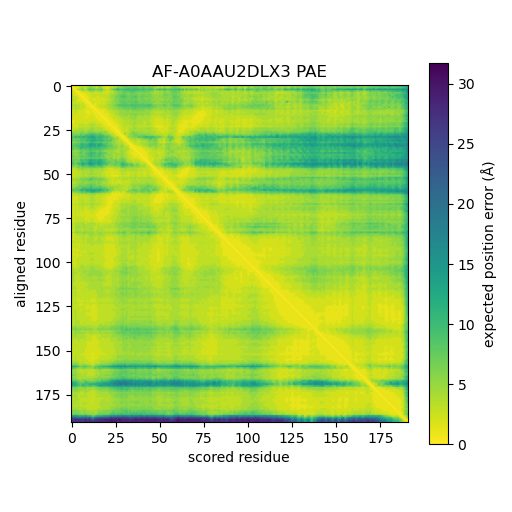THR A O 1
ATOM 661 N N . LEU A 1 87 ? 6.096 2.742 -0.927 1.00 89.56 87 LEU A N 1
ATOM 662 C CA . LEU A 1 87 ? 5.953 3.494 -2.171 1.00 89.56 87 LEU A CA 1
ATOM 663 C C . LEU A 1 87 ? 4.890 4.578 -2.015 1.00 89.56 87 LEU A C 1
ATOM 665 O O . LEU A 1 87 ? 3.831 4.326 -1.435 1.00 89.56 87 LEU A O 1
ATOM 669 N N . SER A 1 88 ? 5.144 5.736 -2.630 1.00 88.62 88 SER A N 1
ATOM 670 C CA . SER A 1 88 ? 4.118 6.763 -2.816 1.00 88.62 88 SER A CA 1
ATOM 671 C C . SER A 1 88 ? 2.948 6.223 -3.659 1.00 88.62 88 SER A C 1
ATOM 673 O O . SER A 1 88 ? 3.124 5.232 -4.385 1.00 88.62 88 SER A O 1
ATOM 675 N N . PRO A 1 89 ? 1.772 6.876 -3.626 1.00 88.19 89 PRO A N 1
ATOM 676 C CA . PRO A 1 89 ? 0.649 6.555 -4.511 1.00 88.19 89 PRO A CA 1
ATOM 677 C C . PRO A 1 89 ? 1.057 6.406 -5.987 1.00 88.19 89 PRO A C 1
ATOM 679 O O . PRO A 1 89 ? 0.784 5.393 -6.635 1.00 88.19 89 PRO A O 1
ATOM 682 N N . GLU A 1 90 ? 1.830 7.356 -6.510 1.00 88.56 90 GLU A N 1
ATOM 683 C CA . GLU A 1 90 ? 2.345 7.331 -7.882 1.00 88.56 90 GLU A CA 1
ATOM 684 C C . GLU A 1 90 ? 3.314 6.167 -8.098 1.00 88.56 90 GLU A C 1
ATOM 686 O O . GLU A 1 90 ? 3.242 5.476 -9.118 1.00 88.56 90 GLU A O 1
ATOM 691 N N . GLY A 1 91 ? 4.198 5.915 -7.129 1.00 89.69 91 GLY A N 1
ATOM 692 C CA . GLY A 1 91 ? 5.131 4.792 -7.159 1.00 89.69 91 GLY A CA 1
ATOM 693 C C . GLY A 1 91 ? 4.414 3.445 -7.272 1.00 89.69 91 GLY A C 1
ATOM 694 O O . GLY A 1 91 ? 4.835 2.595 -8.061 1.00 89.69 91 GLY A O 1
ATOM 695 N N . ARG A 1 92 ? 3.296 3.267 -6.553 1.00 90.19 92 ARG A N 1
ATOM 696 C CA . ARG A 1 92 ? 2.443 2.070 -6.643 1.00 90.19 92 ARG A CA 1
ATOM 697 C C . ARG A 1 92 ? 1.808 1.928 -8.024 1.00 90.19 92 ARG A C 1
ATOM 699 O O . ARG A 1 92 ? 1.872 0.846 -8.608 1.00 90.19 92 ARG A O 1
ATOM 706 N N . LEU A 1 93 ? 1.258 3.008 -8.584 1.00 91.62 93 LEU A N 1
ATOM 707 C CA . LEU A 1 93 ? 0.671 2.993 -9.931 1.00 91.62 93 LEU A CA 1
ATOM 708 C C . LEU A 1 93 ? 1.704 2.620 -11.001 1.00 91.62 93 LEU A C 1
ATOM 710 O O . LEU A 1 93 ? 1.440 1.764 -11.849 1.00 91.62 93 LEU A O 1
ATOM 714 N N . HIS A 1 94 ? 2.895 3.218 -10.944 1.00 90.69 94 HIS A N 1
ATOM 715 C CA . HIS A 1 94 ? 3.978 2.897 -11.871 1.00 90.69 94 HIS A CA 1
ATOM 716 C C . HIS A 1 94 ? 4.463 1.458 -11.720 1.00 90.69 94 HIS A C 1
ATOM 718 O O . HIS A 1 94 ? 4.698 0.795 -12.728 1.00 90.69 94 HIS A O 1
ATOM 724 N N . LEU A 1 95 ? 4.586 0.956 -10.491 1.00 91.81 95 LEU A N 1
ATOM 725 C CA . LEU A 1 95 ? 4.963 -0.430 -10.226 1.00 91.81 95 LEU A CA 1
ATOM 726 C C . LEU A 1 95 ? 3.947 -1.416 -10.815 1.00 91.81 95 LEU A C 1
ATOM 728 O O . LEU A 1 95 ? 4.359 -2.362 -11.486 1.00 91.81 95 LEU A O 1
ATOM 732 N N . LEU A 1 96 ? 2.644 -1.173 -10.641 1.00 91.88 96 LEU A N 1
ATOM 733 C CA . LEU A 1 96 ? 1.583 -2.008 -11.218 1.00 91.88 96 LEU A CA 1
ATOM 734 C C . LEU A 1 96 ? 1.586 -1.969 -12.749 1.00 91.88 96 LEU A C 1
ATOM 736 O O . LEU A 1 96 ? 1.564 -3.018 -13.392 1.00 91.88 96 LEU A O 1
ATOM 740 N N . GLN A 1 97 ? 1.686 -0.777 -13.343 1.00 92.31 97 GLN A N 1
ATOM 741 C CA . GLN A 1 97 ? 1.813 -0.626 -14.795 1.00 92.31 97 GLN A CA 1
ATOM 742 C C . GLN A 1 97 ? 3.043 -1.373 -15.324 1.00 92.31 97 GLN A C 1
ATOM 744 O O . GLN A 1 97 ? 2.964 -2.072 -16.336 1.00 92.31 97 GLN A O 1
ATOM 749 N N . ARG A 1 98 ? 4.185 -1.236 -14.640 1.00 91.81 98 ARG A N 1
ATOM 750 C CA . ARG A 1 98 ? 5.447 -1.882 -15.016 1.00 91.81 98 ARG A CA 1
ATOM 751 C C . ARG A 1 98 ? 5.337 -3.397 -14.922 1.00 91.81 98 ARG A C 1
ATOM 753 O O . ARG A 1 98 ? 5.775 -4.075 -15.846 1.00 91.81 98 ARG A O 1
ATOM 760 N N . ALA A 1 99 ? 4.740 -3.912 -13.849 1.00 92.38 99 ALA A N 1
ATOM 761 C CA . ALA A 1 99 ? 4.496 -5.337 -13.675 1.00 92.38 99 ALA A CA 1
ATOM 762 C C . ALA A 1 99 ? 3.610 -5.873 -14.806 1.00 92.38 99 ALA A C 1
ATOM 764 O O . ALA A 1 99 ? 3.977 -6.838 -15.472 1.00 92.38 99 ALA A O 1
ATOM 765 N N . PHE A 1 100 ? 2.496 -5.202 -15.105 1.00 92.50 100 PHE A N 1
ATOM 766 C CA . PHE A 1 100 ? 1.619 -5.604 -16.203 1.00 92.50 100 PHE A CA 1
ATOM 767 C C . PHE A 1 100 ? 2.343 -5.592 -17.555 1.00 92.50 100 PHE A C 1
ATOM 769 O O . PHE A 1 100 ? 2.271 -6.568 -18.304 1.00 92.50 100 PHE A O 1
ATOM 776 N N . HIS A 1 101 ? 3.093 -4.528 -17.852 1.00 92.81 101 HIS A N 1
ATOM 777 C CA . HIS A 1 101 ? 3.883 -4.425 -19.077 1.00 92.81 101 HIS A CA 1
ATOM 778 C C . HIS A 1 101 ? 4.971 -5.504 -19.162 1.00 92.81 101 HIS A C 1
ATOM 780 O O . HIS A 1 101 ? 5.212 -6.039 -20.242 1.00 92.81 101 HIS A O 1
ATOM 786 N N . HIS A 1 102 ? 5.606 -5.870 -18.045 1.00 92.69 102 HIS A N 1
ATOM 787 C CA . HIS A 1 102 ? 6.597 -6.943 -18.010 1.00 92.69 102 HIS A CA 1
ATOM 788 C C . HIS A 1 102 ? 6.018 -8.275 -18.510 1.00 92.69 102 HIS A C 1
ATOM 790 O O . HIS A 1 102 ? 6.640 -8.926 -19.354 1.00 92.69 102 HIS A O 1
ATOM 796 N N . PHE A 1 103 ? 4.825 -8.646 -18.038 1.00 91.88 103 PHE A N 1
ATOM 797 C CA . PHE A 1 103 ? 4.194 -9.925 -18.374 1.00 91.88 103 PHE A CA 1
ATOM 798 C C . PHE A 1 103 ? 3.461 -9.933 -19.713 1.00 91.88 103 PHE A C 1
ATOM 800 O O . PHE A 1 103 ? 3.515 -10.922 -20.435 1.00 91.88 103 PHE A O 1
ATOM 807 N N . SER A 1 104 ? 2.763 -8.848 -20.044 1.00 93.38 104 SER A N 1
ATOM 808 C CA . SER A 1 104 ? 1.854 -8.803 -21.198 1.00 93.38 104 SER A CA 1
ATOM 809 C C . SER A 1 104 ? 2.429 -8.077 -22.412 1.00 93.38 104 SER A C 1
ATOM 811 O O . SER A 1 104 ? 1.841 -8.120 -23.489 1.00 93.38 104 SER A O 1
ATOM 813 N N . ARG A 1 105 ? 3.527 -7.329 -22.229 1.00 90.56 105 ARG A N 1
ATOM 814 C CA . ARG A 1 105 ? 4.067 -6.347 -23.194 1.00 90.56 105 ARG A CA 1
ATOM 815 C C . ARG A 1 105 ? 3.085 -5.259 -23.617 1.00 90.56 105 ARG A C 1
ATOM 817 O O . ARG A 1 105 ? 3.387 -4.468 -24.504 1.00 90.56 105 ARG A O 1
ATOM 824 N N . THR A 1 106 ? 1.953 -5.164 -22.933 1.00 93.06 106 THR A N 1
ATOM 825 C CA . THR A 1 106 ? 0.954 -4.125 -23.140 1.00 93.06 106 THR A CA 1
ATOM 826 C C . THR A 1 106 ? 1.161 -3.023 -22.110 1.00 93.06 106 THR A C 1
ATOM 828 O O . THR A 1 106 ? 1.343 -3.288 -20.922 1.00 93.06 106 THR A O 1
ATOM 831 N N . ILE A 1 107 ? 1.151 -1.768 -22.559 1.00 91.31 107 ILE A N 1
ATOM 832 C CA . ILE A 1 107 ? 1.241 -0.603 -21.675 1.00 91.31 107 ILE A CA 1
ATOM 833 C C . ILE A 1 107 ? -0.179 -0.130 -21.374 1.00 91.31 107 ILE A C 1
ATOM 835 O O . ILE A 1 107 ? -0.850 0.413 -22.247 1.00 91.31 107 ILE A O 1
ATOM 839 N N . VAL A 1 108 ? -0.627 -0.317 -20.132 1.00 93.00 108 VAL A N 1
ATOM 840 C CA . VAL A 1 108 ? -1.919 0.209 -19.663 1.00 93.00 108 VAL A CA 1
ATOM 841 C C . VAL A 1 108 ? -1.721 1.649 -19.197 1.00 93.00 108 VAL A C 1
ATOM 843 O O . VAL A 1 108 ? -0.876 1.877 -18.330 1.00 93.00 108 VAL A O 1
ATOM 846 N N . PRO A 1 109 ? -2.446 2.642 -19.731 1.00 93.81 109 PRO A N 1
ATOM 847 C CA . PRO A 1 109 ? -2.344 4.022 -19.269 1.00 93.81 109 PRO A CA 1
ATOM 848 C C . PRO A 1 109 ? -2.615 4.159 -17.762 1.00 93.81 109 PRO A C 1
ATOM 850 O O . PRO A 1 109 ? -3.569 3.599 -17.234 1.00 93.81 109 PRO A O 1
ATOM 853 N N . LEU A 1 110 ? -1.818 4.970 -17.054 1.00 92.38 110 LEU A N 1
ATOM 854 C CA . LEU A 1 110 ? -1.985 5.167 -15.601 1.00 92.38 110 LEU A CA 1
ATOM 855 C C . LEU A 1 110 ? -3.370 5.708 -15.226 1.00 92.38 110 LEU A C 1
ATOM 857 O O . LEU A 1 110 ? -3.882 5.392 -14.155 1.00 92.38 110 LEU A O 1
ATOM 861 N N . ARG A 1 111 ? -3.981 6.507 -16.112 1.00 94.75 111 ARG A N 1
ATOM 862 C CA . ARG A 1 111 ? -5.346 7.024 -15.939 1.00 94.75 111 ARG A CA 1
ATOM 863 C C . ARG A 1 111 ? -6.400 5.915 -15.843 1.00 94.75 111 ARG A C 1
ATOM 865 O O . ARG A 1 111 ? -7.424 6.150 -15.220 1.00 94.75 111 ARG A O 1
ATOM 872 N N . ASP A 1 112 ? -6.124 4.737 -16.402 1.00 93.69 112 ASP A N 1
ATOM 873 C CA . ASP A 1 112 ? -7.043 3.596 -16.393 1.00 93.69 112 ASP A CA 1
ATOM 874 C C . ASP A 1 112 ? -6.820 2.722 -15.141 1.00 93.69 112 ASP A C 1
ATOM 876 O O . ASP A 1 112 ? -7.747 2.094 -14.640 1.00 93.69 112 ASP A O 1
ATOM 880 N N . ILE A 1 113 ? -5.604 2.729 -14.576 1.00 91.44 113 ILE A N 1
ATOM 881 C CA . ILE A 1 113 ? -5.259 1.999 -13.339 1.00 91.44 113 ILE A CA 1
ATOM 882 C C . ILE A 1 113 ? -5.708 2.775 -12.095 1.00 91.44 113 ILE A C 1
ATOM 884 O O . ILE A 1 113 ? -6.208 2.191 -11.133 1.00 91.44 113 ILE A O 1
ATOM 888 N N . ARG A 1 114 ? -5.534 4.102 -12.105 1.00 92.00 114 ARG A N 1
ATOM 889 C CA . ARG A 1 114 ? -5.757 4.975 -10.943 1.00 92.00 114 ARG A CA 1
ATOM 890 C C . ARG A 1 114 ? -7.139 4.816 -10.290 1.00 92.00 114 ARG A C 1
ATOM 892 O O . ARG A 1 114 ? -7.162 4.683 -9.068 1.00 92.00 114 ARG A O 1
ATOM 899 N N . PRO A 1 115 ? -8.266 4.773 -11.029 1.00 89.56 115 PRO A N 1
ATOM 900 C CA . PRO A 1 115 ? -9.585 4.613 -10.416 1.00 89.56 115 PRO A CA 1
ATOM 901 C C . PRO A 1 115 ? -9.724 3.315 -9.615 1.00 89.56 115 PRO A C 1
ATOM 903 O O . PRO A 1 115 ? -10.376 3.311 -8.580 1.00 89.56 115 PRO A O 1
ATOM 906 N N . SER A 1 116 ? -9.059 2.237 -10.045 1.00 87.06 116 SER A N 1
ATOM 907 C CA . SER A 1 116 ? -9.106 0.944 -9.347 1.00 87.06 116 SER A CA 1
ATOM 908 C C . SER A 1 116 ? -8.314 0.953 -8.036 1.00 87.06 116 SER A C 1
ATOM 910 O O . SER A 1 116 ? -8.647 0.219 -7.112 1.00 87.06 116 SER A O 1
ATOM 912 N N . MET A 1 117 ? -7.277 1.791 -7.942 1.00 88.44 117 MET A N 1
ATOM 913 C CA . MET A 1 117 ? -6.453 1.918 -6.737 1.00 88.44 117 MET A CA 1
ATOM 914 C C . MET A 1 117 ? -7.050 2.882 -5.713 1.00 88.44 117 MET A C 1
ATOM 916 O O . MET A 1 117 ? -6.894 2.658 -4.515 1.00 88.44 117 MET A O 1
ATOM 920 N N . ARG A 1 118 ? -7.744 3.935 -6.167 1.00 89.19 118 ARG A N 1
ATOM 921 C CA . ARG A 1 118 ? -8.196 5.046 -5.316 1.00 89.19 118 ARG A CA 1
ATOM 922 C C . ARG A 1 118 ? -8.951 4.603 -4.049 1.00 89.19 118 ARG A C 1
ATOM 924 O O . ARG A 1 118 ? -8.570 5.083 -2.983 1.00 89.19 118 ARG A O 1
ATOM 931 N N . PRO A 1 119 ? -9.936 3.683 -4.102 1.00 89.50 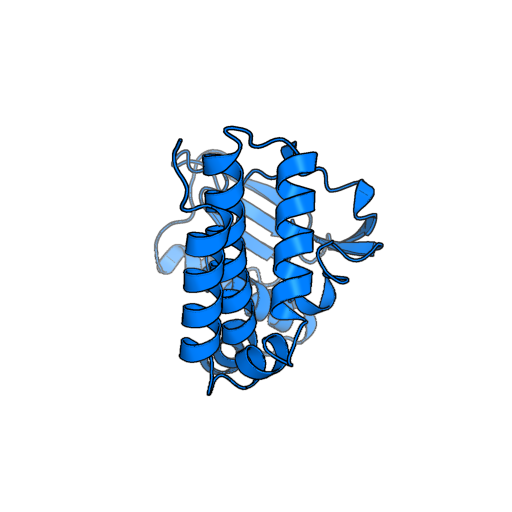119 PRO A N 1
ATOM 932 C CA . PRO A 1 119 ? -10.627 3.222 -2.897 1.00 89.50 119 PRO A CA 1
ATOM 933 C C . PRO A 1 119 ? -9.697 2.619 -1.846 1.00 89.50 119 PRO A C 1
ATOM 935 O O . PRO A 1 119 ? -9.833 2.871 -0.653 1.00 89.50 119 PRO A O 1
ATOM 938 N N . VAL A 1 120 ? -8.727 1.832 -2.305 1.00 88.31 120 VAL 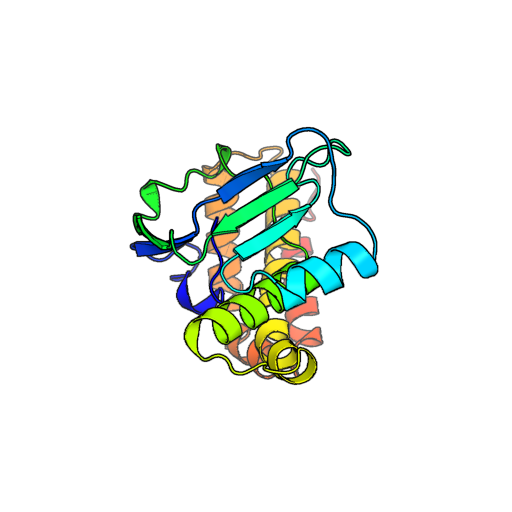A N 1
ATOM 939 C CA . VAL A 1 120 ? -7.786 1.129 -1.435 1.00 88.31 120 VAL A CA 1
ATOM 940 C C . VAL A 1 120 ? -6.753 2.090 -0.869 1.00 88.31 120 VAL A C 1
ATOM 942 O O . VAL A 1 120 ? -6.387 1.980 0.295 1.00 88.31 120 VAL A O 1
ATOM 945 N N . GLU A 1 121 ? -6.298 3.056 -1.667 1.00 89.69 121 GLU A N 1
ATOM 946 C CA . GLU A 1 121 ? -5.434 4.127 -1.170 1.00 89.69 121 GLU A CA 1
ATOM 947 C C . GLU A 1 121 ? -6.132 4.925 -0.078 1.00 89.69 121 GLU A C 1
ATOM 949 O O . GLU A 1 121 ? -5.525 5.192 0.956 1.00 89.69 121 GLU A O 1
ATOM 954 N N . ARG A 1 122 ? -7.424 5.214 -0.260 1.00 92.31 122 ARG A N 1
ATOM 955 C CA . ARG A 1 122 ? -8.205 5.896 0.761 1.00 92.31 122 ARG A CA 1
ATOM 956 C C . ARG A 1 122 ? -8.378 5.061 2.026 1.00 92.31 122 ARG A C 1
ATOM 958 O O . ARG A 1 122 ? -8.247 5.599 3.119 1.00 92.31 122 ARG A O 1
ATOM 965 N N . GLU A 1 123 ? -8.651 3.763 1.899 1.00 92.25 123 GLU A N 1
ATOM 966 C CA . GLU A 1 123 ? -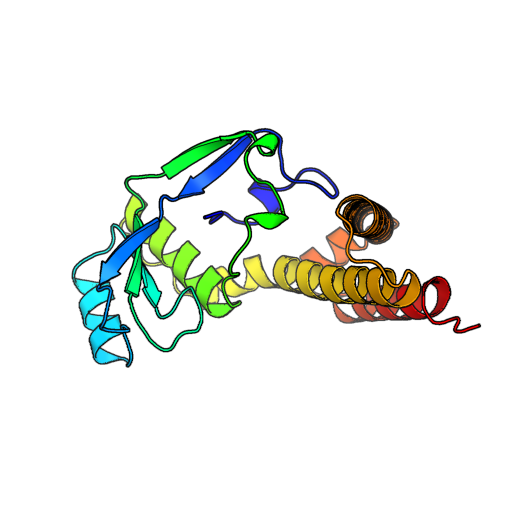8.729 2.861 3.056 1.00 92.25 123 GLU A CA 1
ATOM 967 C C . GLU A 1 123 ? -7.399 2.828 3.828 1.00 92.25 123 GLU A C 1
ATOM 969 O O . GLU A 1 123 ? 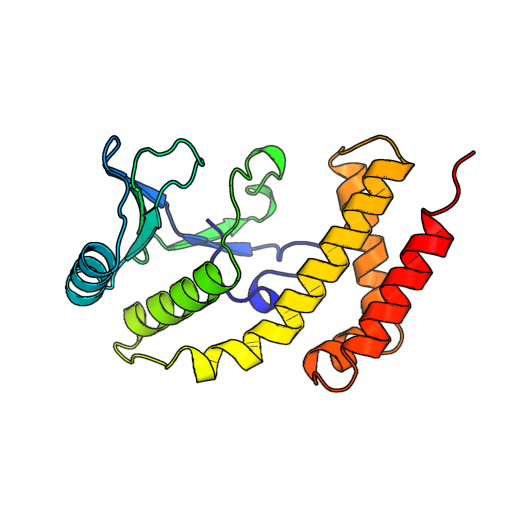-7.421 2.887 5.052 1.00 92.25 123 GLU A O 1
ATOM 974 N N . ILE A 1 124 ? -6.256 2.806 3.130 1.00 90.56 124 ILE A N 1
ATOM 975 C CA . ILE A 1 124 ? -4.921 2.851 3.749 1.00 90.56 124 ILE A CA 1
ATOM 976 C C . ILE A 1 124 ? -4.696 4.176 4.484 1.00 90.56 124 ILE A C 1
ATOM 978 O O . ILE A 1 124 ? -4.236 4.147 5.616 1.00 90.56 124 ILE A O 1
ATOM 982 N N . GLU A 1 125 ? -5.031 5.320 3.877 1.00 93.00 125 GLU A N 1
ATOM 983 C CA . GLU A 1 125 ? -4.929 6.634 4.537 1.00 93.00 125 GLU A CA 1
ATOM 984 C C . GLU A 1 125 ? -5.741 6.667 5.840 1.00 93.00 125 GLU A C 1
ATOM 986 O O . GLU A 1 125 ? -5.229 7.045 6.887 1.00 93.00 125 GLU A O 1
ATOM 991 N N . LEU A 1 126 ? -6.993 6.206 5.788 1.00 95.81 126 LEU A N 1
ATOM 992 C CA . LEU A 1 126 ? -7.878 6.159 6.953 1.00 95.81 126 LEU A CA 1
ATOM 993 C C . LEU A 1 126 ? -7.379 5.189 8.034 1.00 95.81 126 LEU A C 1
ATOM 995 O O . LEU A 1 126 ? -7.538 5.463 9.221 1.00 95.81 126 LEU A O 1
ATOM 999 N N . GLN A 1 127 ? -6.788 4.063 7.631 1.00 95.19 127 GLN A N 1
ATOM 1000 C CA . GLN A 1 127 ? -6.175 3.114 8.555 1.00 95.19 127 GLN A CA 1
ATOM 1001 C C . GLN A 1 127 ? -4.942 3.716 9.232 1.00 95.19 127 GLN A C 1
ATOM 1003 O O . GLN A 1 127 ? -4.767 3.521 10.431 1.00 95.19 127 GLN A O 1
ATOM 1008 N N . THR A 1 128 ? -4.106 4.441 8.484 1.00 94.31 128 THR A N 1
ATOM 1009 C CA . THR A 1 128 ? -2.940 5.142 9.033 1.00 94.31 128 THR A CA 1
ATOM 1010 C C . THR A 1 128 ? -3.374 6.150 10.090 1.00 94.31 128 THR A C 1
ATOM 1012 O O . THR A 1 128 ? -2.924 6.026 11.224 1.00 94.31 128 THR A O 1
ATOM 1015 N N . ASP A 1 129 ? -4.317 7.046 9.770 1.00 97.06 129 ASP A N 1
ATOM 1016 C CA . ASP A 1 129 ? -4.846 8.037 10.723 1.00 97.06 129 ASP A CA 1
ATOM 1017 C C . ASP A 1 129 ? -5.359 7.362 12.015 1.00 97.06 129 ASP A C 1
ATOM 1019 O O . ASP A 1 129 ? -5.147 7.846 13.127 1.00 97.06 129 ASP A O 1
ATOM 1023 N N . TRP A 1 130 ? -6.038 6.217 11.877 1.00 97.75 130 TRP A N 1
ATOM 1024 C CA . TRP A 1 130 ? -6.571 5.450 13.004 1.00 97.75 130 TRP A CA 1
ATOM 1025 C C . TRP A 1 130 ? -5.477 4.828 13.875 1.00 97.75 130 TRP A C 1
ATOM 1027 O O . TRP A 1 130 ? -5.545 4.892 15.104 1.00 97.75 130 TRP A O 1
ATOM 1037 N N . VAL A 1 131 ? -4.494 4.177 13.250 1.00 96.12 131 VAL A N 1
ATOM 1038 C CA . VAL A 1 131 ? -3.392 3.509 13.955 1.00 96.12 131 VAL A CA 1
ATOM 1039 C C . VAL A 1 131 ? -2.508 4.540 14.650 1.00 96.12 131 VAL A C 1
ATOM 1041 O O . VAL A 1 131 ? -2.170 4.334 15.812 1.00 96.12 131 VAL A O 1
ATOM 1044 N N . GLU A 1 132 ? -2.200 5.659 13.990 1.00 96.25 132 GLU A N 1
ATOM 1045 C CA . GLU A 1 132 ? -1.433 6.764 14.577 1.00 96.25 132 GLU A CA 1
ATOM 1046 C C . GLU A 1 132 ? -2.130 7.310 15.828 1.00 96.25 132 GLU A C 1
ATOM 1048 O O . GLU A 1 132 ? -1.519 7.350 16.894 1.00 96.25 132 GLU A O 1
ATOM 1053 N N . ALA A 1 133 ? -3.433 7.604 15.754 1.00 97.12 133 ALA A N 1
ATOM 1054 C CA . ALA A 1 133 ? -4.192 8.075 16.914 1.00 97.12 133 ALA A CA 1
ATOM 1055 C C . ALA A 1 133 ? -4.211 7.062 18.078 1.00 97.12 133 ALA A C 1
ATOM 1057 O O . ALA A 1 133 ? -4.124 7.447 19.246 1.00 97.12 133 ALA A O 1
ATOM 1058 N N . CYS A 1 134 ? -4.296 5.763 17.774 1.00 97.06 134 CYS A N 1
ATOM 1059 C CA . CYS A 1 134 ? -4.235 4.703 18.780 1.00 97.06 134 CYS A CA 1
ATOM 1060 C C . CYS A 1 134 ? -2.859 4.644 19.466 1.00 97.06 134 CYS A C 1
ATOM 1062 O O . CYS A 1 134 ? -2.780 4.583 20.694 1.00 97.06 134 CYS A O 1
ATOM 1064 N N . CYS A 1 135 ? -1.778 4.690 18.684 1.00 96.25 135 CYS A N 1
ATOM 1065 C CA . CYS A 1 135 ? -0.408 4.68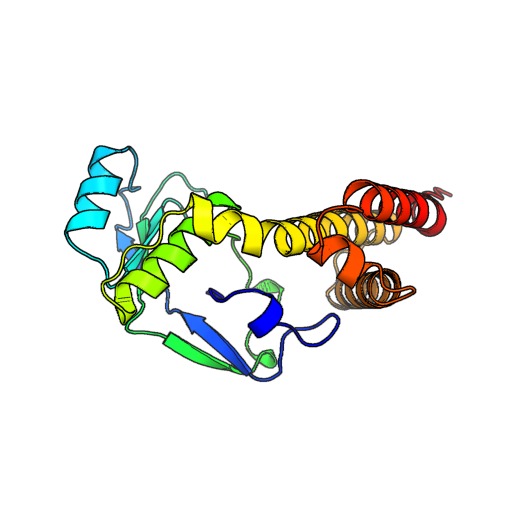4 19.197 1.00 96.25 135 CYS A CA 1
ATOM 1066 C C . CYS A 1 135 ? -0.100 5.932 20.034 1.00 96.25 135 CYS A C 1
ATOM 1068 O O . CYS A 1 135 ? 0.519 5.812 21.093 1.00 96.25 135 CYS A O 1
ATOM 1070 N N . GLU A 1 136 ? -0.577 7.106 19.609 1.00 95.56 136 GLU A N 1
ATOM 1071 C CA . GLU A 1 136 ? -0.454 8.354 20.367 1.00 95.56 136 GLU A CA 1
ATOM 1072 C C . GLU A 1 136 ? -1.161 8.268 21.724 1.00 95.56 136 GLU A C 1
ATOM 1074 O O . GLU A 1 136 ? -0.562 8.606 22.746 1.00 95.56 136 GLU A O 1
ATOM 1079 N N . GLN A 1 137 ? -2.407 7.781 21.760 1.00 95.31 137 GLN A N 1
ATOM 1080 C CA . GLN A 1 137 ? -3.160 7.640 23.010 1.00 95.31 137 GLN A CA 1
ATOM 1081 C C . GLN A 1 137 ? -2.506 6.625 23.960 1.00 95.31 137 GLN A C 1
ATOM 1083 O O . GLN A 1 137 ? -2.426 6.865 25.164 1.00 95.31 137 GLN A O 1
ATOM 1088 N N . GLN A 1 138 ? -2.040 5.490 23.435 1.00 94.00 138 GLN A N 1
ATOM 1089 C CA . GLN A 1 138 ? -1.422 4.435 24.245 1.00 94.00 138 GLN A CA 1
ATOM 1090 C C . GLN A 1 138 ? 0.052 4.703 24.581 1.00 94.00 138 GLN A C 1
ATOM 1092 O O . GLN A 1 138 ? 0.649 3.925 25.327 1.00 94.00 138 GLN A O 1
ATOM 1097 N N . ALA A 1 139 ? 0.645 5.770 24.032 1.00 94.69 139 ALA A N 1
ATOM 1098 C CA . ALA A 1 139 ? 2.072 6.076 24.126 1.00 94.69 139 ALA A CA 1
ATOM 1099 C C . ALA A 1 139 ? 2.968 4.863 23.788 1.00 94.69 139 ALA A C 1
ATOM 1101 O O . ALA A 1 139 ? 3.989 4.623 24.439 1.00 94.69 139 ALA A O 1
ATOM 1102 N N . SER A 1 140 ? 2.560 4.068 22.794 1.00 94.06 140 SER A N 1
ATOM 1103 C CA . SER A 1 140 ? 3.217 2.813 22.423 1.00 94.06 140 SER A CA 1
ATOM 1104 C C . SER A 1 140 ? 3.015 2.482 20.946 1.00 94.06 140 SER A C 1
ATOM 1106 O O . SER A 1 140 ? 1.899 2.501 20.429 1.00 94.06 140 SER A O 1
ATOM 1108 N N . GLU A 1 141 ? 4.108 2.104 20.288 1.00 92.94 141 GLU A N 1
ATOM 1109 C CA . GLU A 1 141 ? 4.144 1.613 18.905 1.00 92.94 141 GLU A CA 1
ATOM 1110 C C . GLU A 1 141 ? 4.460 0.108 18.858 1.00 92.94 141 GLU A C 1
ATOM 1112 O O . GLU A 1 141 ? 5.042 -0.387 17.893 1.00 92.94 141 GLU A O 1
ATOM 1117 N N . SER A 1 142 ? 4.131 -0.639 19.921 1.00 93.69 142 SER A N 1
ATOM 1118 C CA . SER A 1 142 ? 4.397 -2.080 19.946 1.00 93.69 142 SER A CA 1
ATOM 1119 C C . SER A 1 142 ? 3.579 -2.823 18.887 1.00 93.69 142 SER A C 1
ATOM 1121 O O . SER A 1 142 ? 2.479 -2.409 18.500 1.00 93.69 142 SER A O 1
ATOM 1123 N N . ASP A 1 143 ? 4.101 -3.965 18.439 1.00 91.69 143 ASP A N 1
ATOM 1124 C CA . ASP A 1 143 ? 3.447 -4.786 17.424 1.00 91.69 143 ASP A CA 1
ATOM 1125 C C . ASP A 1 143 ? 2.033 -5.218 17.839 1.00 91.69 143 ASP A C 1
ATOM 1127 O O . ASP A 1 143 ? 1.145 -5.301 16.983 1.00 91.69 143 ASP A O 1
ATOM 1131 N N . GLU A 1 144 ? 1.808 -5.442 19.136 1.00 93.75 144 GLU A N 1
ATOM 1132 C CA . GLU A 1 144 ? 0.507 -5.774 19.718 1.00 93.75 144 GLU A CA 1
ATOM 1133 C C . GLU A 1 144 ? -0.480 -4.609 19.633 1.00 93.75 144 GLU A C 1
ATOM 1135 O O . GLU A 1 144 ? -1.623 -4.823 19.222 1.00 93.75 144 GLU A O 1
ATOM 1140 N N . VAL A 1 145 ? -0.043 -3.391 19.980 1.00 95.38 145 VAL A N 1
ATOM 1141 C CA . VAL A 1 145 ? -0.877 -2.176 19.929 1.00 95.38 145 VAL A CA 1
ATOM 1142 C C . VAL A 1 145 ? -1.300 -1.891 18.495 1.00 95.38 145 VAL A C 1
ATOM 1144 O O . VAL A 1 145 ? -2.485 -1.686 18.222 1.00 95.38 145 VAL A O 1
ATOM 1147 N N . ILE A 1 146 ? -0.351 -1.963 17.561 1.00 94.94 146 ILE A N 1
ATOM 1148 C CA . ILE A 1 146 ? -0.628 -1.760 16.139 1.00 94.94 146 ILE A CA 1
ATOM 1149 C C . ILE A 1 146 ? -1.579 -2.847 15.627 1.00 94.94 146 ILE A C 1
ATOM 1151 O O . ILE A 1 146 ? -2.564 -2.537 14.962 1.00 94.94 146 ILE A O 1
ATOM 1155 N N . ALA A 1 147 ? -1.332 -4.121 15.948 1.00 94.00 147 ALA A N 1
ATOM 1156 C CA . ALA A 1 147 ? -2.187 -5.213 15.484 1.00 94.00 147 ALA A CA 1
ATOM 1157 C C . ALA A 1 147 ? -3.620 -5.117 16.037 1.00 94.00 147 ALA A C 1
ATOM 1159 O O . ALA A 1 147 ? -4.569 -5.475 15.337 1.00 94.00 147 ALA A O 1
ATOM 1160 N N . GLU A 1 148 ? -3.796 -4.645 17.272 1.00 95.88 148 GLU A N 1
ATOM 1161 C CA . GLU A 1 148 ? -5.120 -4.390 17.844 1.00 95.88 148 GLU A CA 1
ATOM 1162 C C . GLU A 1 148 ? -5.819 -3.214 17.155 1.00 95.88 148 GLU A C 1
ATOM 1164 O O . GLU A 1 148 ? -6.986 -3.332 16.777 1.00 95.88 148 GLU A O 1
ATOM 1169 N N . ALA A 1 149 ? -5.102 -2.118 16.899 1.00 96.81 149 ALA A N 1
ATOM 1170 C CA . ALA A 1 149 ? -5.634 -0.975 16.162 1.00 96.81 149 ALA A CA 1
ATOM 1171 C C . ALA A 1 149 ? -6.064 -1.356 14.733 1.00 96.81 149 ALA A C 1
ATOM 1173 O O . ALA A 1 149 ? -7.160 -0.998 14.298 1.00 96.81 149 ALA A O 1
ATOM 1174 N N . GLU A 1 150 ? -5.245 -2.136 14.019 1.00 95.50 150 GLU A N 1
ATOM 1175 C CA . GLU A 1 150 ? -5.553 -2.646 12.676 1.00 95.50 150 GLU A CA 1
ATOM 1176 C C . GLU A 1 150 ? -6.802 -3.548 12.680 1.00 95.50 150 GLU A C 1
ATOM 1178 O O . GLU A 1 150 ? -7.635 -3.444 11.773 1.00 95.50 150 GLU A O 1
ATOM 1183 N N . ARG A 1 151 ? -6.968 -4.410 13.698 1.00 96.38 151 ARG A N 1
ATOM 1184 C CA . ARG A 1 151 ? -8.184 -5.225 13.883 1.00 96.38 151 ARG A CA 1
ATOM 1185 C C . ARG A 1 151 ? -9.411 -4.354 14.125 1.00 96.38 151 ARG A C 1
ATOM 1187 O O . ARG A 1 151 ? -10.396 -4.493 13.405 1.00 96.38 151 ARG A O 1
ATOM 1194 N N . ALA A 1 152 ? -9.325 -3.417 15.066 1.00 96.94 152 ALA A N 1
ATOM 1195 C CA . ALA A 1 152 ? -10.422 -2.516 15.404 1.00 96.94 152 ALA A CA 1
ATOM 1196 C C . ALA A 1 152 ? -10.875 -1.671 14.201 1.00 96.94 152 ALA A C 1
ATOM 1198 O O . ALA A 1 152 ? -12.076 -1.542 13.952 1.00 96.94 152 ALA A O 1
ATOM 1199 N N . PHE A 1 153 ? -9.925 -1.144 13.422 1.00 96.88 153 PHE A N 1
ATOM 1200 C CA . PHE A 1 153 ? -10.215 -0.442 12.174 1.00 96.88 153 PHE A CA 1
ATOM 1201 C C . PHE A 1 153 ? -10.881 -1.363 11.147 1.00 96.88 153 PHE A C 1
ATOM 1203 O O . PHE A 1 153 ? -11.895 -0.998 10.546 1.00 96.88 153 PHE A O 1
ATOM 1210 N N . ASN A 1 154 ? -10.335 -2.568 10.943 1.00 95.06 154 ASN A N 1
ATOM 1211 C CA . ASN A 1 154 ? -10.912 -3.526 10.008 1.00 95.06 154 ASN A CA 1
ATOM 1212 C C . ASN A 1 154 ? -12.362 -3.855 10.367 1.00 95.06 154 ASN A C 1
ATOM 1214 O O . ASN A 1 154 ? -13.200 -3.902 9.468 1.00 95.06 154 ASN A O 1
ATOM 1218 N N . ASP A 1 155 ? -12.656 -4.072 11.643 1.00 95.62 155 ASP A N 1
ATOM 1219 C CA . ASP A 1 155 ? -14.001 -4.401 12.107 1.00 95.62 155 ASP A CA 1
ATOM 1220 C C . ASP A 1 155 ? -14.952 -3.218 11.901 1.00 95.62 155 ASP A C 1
ATOM 1222 O O . ASP A 1 155 ? -16.050 -3.393 11.371 1.00 95.62 155 ASP A O 1
ATOM 1226 N N . PHE A 1 156 ? -14.498 -1.997 12.199 1.00 95.88 156 PHE A N 1
ATOM 1227 C CA . PHE A 1 156 ? -15.271 -0.776 11.972 1.00 95.88 156 PHE A CA 1
ATOM 1228 C C . PHE A 1 156 ? -15.620 -0.558 10.490 1.00 95.88 156 PHE A C 1
ATOM 1230 O O . PHE A 1 156 ? -16.771 -0.279 10.150 1.00 95.88 156 PHE A O 1
ATOM 1237 N N . VAL A 1 157 ? -14.646 -0.713 9.589 1.00 93.44 157 VAL A N 1
ATOM 1238 C CA . VAL A 1 157 ? -14.849 -0.517 8.141 1.00 93.44 157 VAL A CA 1
ATOM 1239 C C . VAL A 1 157 ? -15.588 -1.693 7.493 1.00 93.44 157 VAL A C 1
ATOM 1241 O O . VAL A 1 157 ? -16.253 -1.517 6.473 1.00 93.44 157 VAL A O 1
ATOM 1244 N N . SER A 1 158 ? -15.513 -2.890 8.077 1.00 92.19 158 SER A N 1
ATOM 1245 C CA . SER A 1 158 ? -16.302 -4.043 7.619 1.00 92.19 158 SER A CA 1
ATOM 1246 C C . SER A 1 158 ? -17.763 -3.969 8.078 1.00 92.19 158 SER A C 1
ATOM 1248 O O . SER A 1 158 ? -18.625 -4.593 7.462 1.00 92.19 158 SER A O 1
ATOM 1250 N N . ALA A 1 159 ? -18.061 -3.213 9.136 1.00 91.38 159 ALA A N 1
ATOM 1251 C CA . ALA A 1 159 ? -19.427 -2.993 9.588 1.00 91.38 159 ALA A CA 1
ATOM 1252 C C . ALA A 1 159 ? -20.204 -2.080 8.623 1.00 91.38 159 ALA A C 1
ATOM 1254 O O . ALA A 1 159 ? -19.653 -1.150 8.029 1.00 91.38 159 ALA A O 1
ATOM 1255 N N . ASP A 1 160 ? -21.509 -2.332 8.507 1.00 86.12 160 ASP A N 1
ATOM 1256 C CA . ASP A 1 160 ? -22.490 -1.520 7.769 1.00 86.12 160 ASP A CA 1
ATOM 1257 C C . ASP A 1 160 ? -22.136 -1.216 6.299 1.00 86.12 160 ASP A C 1
ATOM 1259 O O . ASP A 1 160 ? -22.573 -0.209 5.744 1.00 86.12 160 ASP A O 1
ATOM 1263 N N . GLY A 1 161 ? -21.334 -2.068 5.653 1.00 87.94 161 GLY A N 1
ATOM 1264 C CA . GLY A 1 161 ? -20.986 -1.919 4.238 1.00 87.94 161 GLY A CA 1
ATOM 1265 C C . GLY A 1 161 ? -20.060 -0.735 3.920 1.00 87.94 161 GLY A C 1
ATOM 1266 O O . GLY A 1 161 ? -19.998 -0.283 2.774 1.00 87.94 161 GLY A O 1
ATOM 1267 N N . ARG A 1 162 ? -19.352 -0.179 4.917 1.00 92.19 162 ARG A N 1
ATOM 1268 C CA . ARG A 1 162 ? -18.486 1.005 4.729 1.00 92.19 162 ARG A CA 1
ATOM 1269 C C . ARG A 1 162 ? -17.339 0.743 3.751 1.00 92.19 162 ARG A C 1
ATOM 1271 O O . ARG A 1 162 ? -16.928 1.642 3.017 1.00 92.19 162 ARG A O 1
ATOM 1278 N N . ARG A 1 163 ? -16.818 -0.485 3.701 1.00 90.62 163 ARG A N 1
ATOM 1279 C CA . ARG A 1 163 ? -15.788 -0.866 2.725 1.00 90.62 163 ARG A CA 1
ATOM 1280 C C . ARG A 1 163 ? -16.325 -0.842 1.297 1.00 90.62 163 ARG A C 1
ATOM 1282 O O . ARG A 1 163 ? -15.644 -0.365 0.394 1.00 90.62 163 ARG A O 1
ATOM 1289 N N . GLU A 1 164 ? -17.533 -1.340 1.083 1.00 90.00 164 GLU A N 1
ATOM 1290 C CA . GLU A 1 164 ? -18.221 -1.310 -0.207 1.00 90.00 164 GLU A CA 1
ATOM 1291 C C . GLU A 1 164 ? -18.478 0.139 -0.641 1.00 90.00 164 GLU A C 1
ATOM 1293 O O . GLU A 1 164 ? -18.158 0.508 -1.768 1.00 90.00 164 GLU A O 1
ATOM 1298 N N . GLN A 1 165 ? -18.905 0.995 0.289 1.00 90.44 165 GLN A N 1
ATOM 1299 C CA . GLN A 1 165 ? -19.063 2.436 0.063 1.00 90.44 165 GLN A CA 1
ATOM 1300 C C . GLN A 1 165 ? -17.766 3.130 -0.386 1.00 90.44 165 GLN A C 1
ATOM 1302 O O . GLN A 1 165 ? -17.808 4.005 -1.255 1.00 90.44 165 GLN A O 1
ATOM 1307 N N . LEU A 1 166 ? -16.608 2.741 0.167 1.00 88.94 166 LEU A N 1
ATOM 1308 C CA . LEU A 1 166 ? -15.303 3.221 -0.307 1.00 88.94 166 LEU A CA 1
ATOM 1309 C C . LEU A 1 166 ? -15.005 2.734 -1.729 1.00 88.94 166 LEU A C 1
ATOM 1311 O O . LEU A 1 166 ? -14.512 3.511 -2.546 1.00 88.94 166 LEU A O 1
ATOM 1315 N N . ARG A 1 167 ? -15.309 1.466 -2.039 1.00 86.38 167 ARG A N 1
ATOM 1316 C CA . ARG A 1 167 ? -15.076 0.863 -3.366 1.00 86.38 167 ARG A CA 1
ATOM 1317 C C . ARG A 1 167 ? -15.877 1.538 -4.471 1.00 86.38 167 ARG A C 1
ATOM 1319 O O . ARG A 1 167 ? -15.339 1.716 -5.561 1.00 86.38 167 ARG A O 1
ATOM 1326 N N . ASP A 1 168 ? -17.106 1.941 -4.176 1.00 83.19 168 ASP A N 1
ATOM 1327 C CA . ASP A 1 168 ? -17.978 2.620 -5.136 1.00 83.19 168 ASP A CA 1
ATOM 1328 C C . ASP A 1 168 ? -17.610 4.103 -5.321 1.00 83.19 168 ASP A C 1
ATOM 1330 O O . ASP A 1 168 ? -18.089 4.755 -6.247 1.00 83.19 168 ASP A O 1
ATOM 1334 N N . GLY A 1 169 ? -16.754 4.658 -4.453 1.00 71.25 169 GLY A N 1
ATOM 1335 C CA . GLY A 1 169 ? -16.215 6.021 -4.535 1.00 71.25 169 GLY A CA 1
ATOM 1336 C C . GLY A 1 169 ? -17.221 7.147 -4.256 1.00 71.25 169 GLY A C 1
ATOM 1337 O O . GLY A 1 169 ? -16.816 8.271 -3.972 1.00 71.25 169 GLY A O 1
ATOM 1338 N N . ILE A 1 170 ? -18.526 6.863 -4.287 1.00 72.94 170 ILE A N 1
ATOM 1339 C CA . ILE A 1 170 ? -19.608 7.841 -4.083 1.00 72.94 170 ILE A CA 1
ATOM 1340 C C . ILE A 1 170 ? -19.654 8.328 -2.627 1.00 72.94 170 ILE A C 1
ATOM 1342 O O . ILE A 1 170 ? -19.843 9.516 -2.374 1.00 72.94 170 ILE A O 1
ATOM 1346 N N . SER A 1 171 ? -19.418 7.426 -1.674 1.00 84.88 171 SER A N 1
ATOM 1347 C CA . SER A 1 171 ? -19.529 7.694 -0.234 1.00 84.88 171 SER A CA 1
ATOM 1348 C C . SER A 1 171 ? -18.167 7.853 0.454 1.00 84.88 171 SER A C 1
ATOM 1350 O O . SER A 1 171 ? -18.074 7.763 1.678 1.00 84.88 171 SER A O 1
ATOM 1352 N N . GLU A 1 172 ? -17.096 8.139 -0.305 1.00 87.69 172 GLU A N 1
ATOM 1353 C CA . GLU A 1 172 ? -15.732 8.301 0.232 1.00 87.69 172 GLU A CA 1
ATOM 1354 C C . GLU A 1 172 ? -15.691 9.315 1.389 1.00 87.69 172 GLU A C 1
ATOM 1356 O O . GLU A 1 172 ? -15.094 9.069 2.442 1.00 87.69 172 GLU A O 1
ATOM 1361 N N . PHE A 1 173 ? -16.368 10.451 1.209 1.00 90.31 173 PHE A N 1
ATOM 1362 C CA . PHE A 1 173 ? -16.439 11.519 2.203 1.00 90.31 173 PHE A CA 1
ATOM 1363 C C . PHE A 1 173 ? -17.193 11.098 3.471 1.00 90.31 173 PHE A C 1
ATOM 1365 O O . PHE A 1 173 ? -16.766 11.419 4.580 1.00 90.31 173 PHE A O 1
ATOM 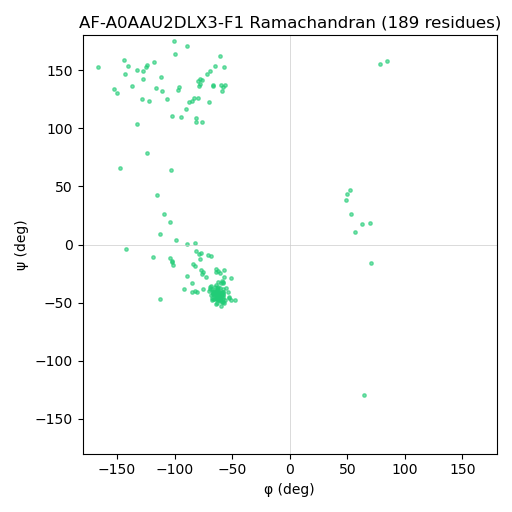1372 N N . GLU A 1 174 ? -18.296 10.365 3.322 1.00 92.62 174 GLU A N 1
ATOM 1373 C CA . GLU A 1 174 ? -19.131 9.915 4.439 1.00 92.62 174 GLU A CA 1
ATOM 1374 C C . GLU A 1 174 ? -18.376 8.918 5.315 1.00 92.62 174 GLU A C 1
ATOM 1376 O O . GLU A 1 174 ? -18.305 9.099 6.533 1.00 92.62 174 GLU A O 1
ATOM 1381 N N . VAL A 1 175 ? -17.729 7.929 4.690 1.00 94.38 175 VAL A N 1
ATOM 1382 C CA . VAL A 1 175 ? -16.897 6.949 5.399 1.00 94.38 175 VAL A CA 1
ATOM 1383 C C . VAL A 1 175 ? -15.719 7.644 6.076 1.00 94.38 175 VAL A C 1
ATOM 1385 O O . VAL A 1 175 ? -15.460 7.407 7.253 1.00 94.38 175 VAL A O 1
ATOM 1388 N N . SER A 1 176 ? -15.056 8.574 5.383 1.00 94.31 176 SER A N 1
ATOM 1389 C CA . SER A 1 176 ? -13.955 9.355 5.960 1.00 94.31 176 SER A CA 1
ATOM 1390 C C . SER A 1 176 ? -14.381 10.140 7.200 1.00 94.31 176 SER A C 1
ATOM 1392 O O . SER A 1 176 ? -13.661 10.180 8.196 1.00 94.31 176 SER A O 1
ATOM 1394 N N . ARG A 1 177 ? -15.559 10.770 7.157 1.00 95.00 177 ARG A N 1
ATOM 1395 C CA . ARG A 1 177 ? -16.110 11.510 8.296 1.00 95.00 177 ARG A CA 1
ATOM 1396 C C . ARG A 1 177 ? -16.467 10.575 9.449 1.00 95.00 177 ARG A C 1
ATOM 1398 O O . ARG A 1 177 ? -16.214 10.926 10.598 1.00 95.00 177 ARG A O 1
ATOM 1405 N N . ALA A 1 178 ? -17.039 9.410 9.152 1.00 95.81 178 ALA A N 1
ATOM 1406 C CA . ALA A 1 178 ? -17.361 8.404 10.159 1.00 95.81 178 ALA A CA 1
ATOM 1407 C C . ALA A 1 178 ? -16.097 7.901 10.870 1.00 95.81 178 ALA A C 1
ATOM 1409 O O . ALA A 1 178 ? -16.077 7.871 12.096 1.00 95.81 178 ALA A O 1
ATOM 1410 N N . VAL A 1 179 ? -15.034 7.600 10.115 1.00 96.62 179 VAL A N 1
ATOM 1411 C CA . VAL A 1 179 ? -13.729 7.201 10.664 1.00 96.62 179 VAL A CA 1
ATOM 1412 C C . VAL A 1 179 ? -13.154 8.290 11.569 1.00 96.62 179 VAL A C 1
ATOM 1414 O O . VAL A 1 179 ? -12.808 8.002 12.707 1.00 96.62 179 VAL A O 1
ATOM 1417 N N . LYS A 1 180 ? -13.111 9.551 11.118 1.00 96.12 180 LYS A N 1
ATOM 1418 C CA . LYS A 1 180 ? -12.585 10.660 11.936 1.00 96.12 180 LYS A CA 1
ATOM 1419 C C . LYS A 1 180 ? -13.357 10.855 13.238 1.00 96.12 180 LYS A C 1
ATOM 1421 O O . LYS A 1 180 ? -12.750 11.015 14.289 1.00 96.12 180 LYS A O 1
ATOM 1426 N N . LYS A 1 181 ? -14.689 10.792 13.178 1.00 96.50 181 LYS A N 1
ATOM 1427 C CA . LYS A 1 181 ? -15.535 10.877 14.373 1.00 96.50 181 LYS A CA 1
ATOM 1428 C C . LYS A 1 181 ? -15.250 9.723 15.339 1.00 96.50 181 LYS A C 1
ATOM 1430 O O . LYS A 1 181 ? -15.212 9.930 16.544 1.00 96.50 181 LYS A O 1
ATOM 1435 N N . GLU A 1 182 ? -15.069 8.514 14.820 1.00 96.94 182 GLU A N 1
ATOM 1436 C CA . GLU A 1 182 ? -14.758 7.341 15.637 1.00 96.94 182 GLU A CA 1
ATOM 1437 C C . GLU A 1 182 ? -13.374 7.450 16.292 1.00 96.94 182 GLU A C 1
ATOM 1439 O O . GLU A 1 182 ? -13.245 7.154 17.477 1.00 96.94 182 GLU A O 1
ATOM 1444 N N . ILE A 1 183 ? -12.373 7.958 15.564 1.00 97.00 183 ILE A N 1
ATOM 1445 C CA . ILE A 1 183 ? -11.047 8.288 16.106 1.00 97.00 183 ILE A CA 1
ATOM 1446 C C . ILE A 1 183 ? -11.177 9.282 17.266 1.00 97.00 183 ILE A C 1
ATOM 1448 O O . ILE A 1 183 ? -10.658 9.023 18.347 1.00 97.00 183 ILE A O 1
ATOM 1452 N N . GLU A 1 184 ? -11.915 10.382 17.090 1.00 95.69 184 GLU A N 1
ATOM 1453 C CA . GLU A 1 184 ? -12.138 11.374 18.153 1.00 95.69 184 GLU A CA 1
ATOM 1454 C C . GLU A 1 184 ? -12.832 10.763 19.381 1.00 95.69 184 GLU A C 1
ATOM 1456 O O . GLU A 1 184 ? -12.434 11.033 20.512 1.00 95.69 184 GLU A O 1
ATOM 1461 N N . MET A 1 185 ? -13.843 9.912 19.179 1.00 94.88 185 MET A N 1
ATOM 1462 C CA . MET A 1 185 ? -14.569 9.268 20.281 1.00 94.88 185 MET A CA 1
ATOM 1463 C C . MET A 1 185 ? -13.719 8.239 21.037 1.00 94.88 185 MET A C 1
ATOM 1465 O O . MET A 1 185 ? -13.868 8.119 22.252 1.00 94.88 185 MET A O 1
ATOM 1469 N N . ARG A 1 186 ? -12.851 7.489 20.345 1.00 94.38 186 ARG A N 1
ATOM 1470 C CA . ARG A 1 186 ? -12.013 6.440 20.956 1.00 94.38 186 ARG A CA 1
ATOM 1471 C C . ARG A 1 186 ? -10.720 6.975 21.558 1.00 94.38 186 ARG A C 1
ATOM 1473 O O . ARG A 1 186 ? -10.312 6.522 22.625 1.00 94.38 186 ARG A O 1
ATOM 1480 N N . TYR A 1 187 ? -10.081 7.906 20.859 1.00 94.19 187 TYR A N 1
ATOM 1481 C CA . TYR A 1 187 ? -8.697 8.318 21.097 1.00 94.19 187 TYR A CA 1
ATOM 1482 C C . TYR A 1 187 ? -8.564 9.801 21.476 1.00 94.19 187 TYR A C 1
ATOM 1484 O O . TYR A 1 187 ? -7.507 10.222 21.932 1.00 94.19 187 TYR A O 1
ATOM 1492 N N . GLY A 1 188 ? -9.626 10.604 21.339 1.00 81.69 188 GLY A N 1
ATOM 1493 C CA . GLY A 1 188 ? -9.603 12.045 21.627 1.00 81.69 188 GLY A CA 1
ATOM 1494 C C . GLY A 1 188 ? -9.645 12.421 23.114 1.00 81.69 188 GLY A C 1
ATOM 1495 O O . GLY A 1 188 ? -9.483 13.595 23.447 1.00 81.69 188 GLY A O 1
ATOM 1496 N N . GLY A 1 189 ? -9.853 11.456 24.014 1.00 70.94 189 GLY A N 1
ATOM 1497 C CA . GLY A 1 189 ? -9.767 11.676 25.457 1.00 70.94 189 GLY A CA 1
ATOM 1498 C C . GLY A 1 189 ? -8.311 11.761 25.912 1.00 70.94 189 GLY A C 1
ATOM 1499 O O . GLY A 1 189 ? -7.634 10.739 25.984 1.00 70.94 189 GLY A O 1
ATOM 1500 N N . ARG A 1 190 ? -7.839 12.974 26.220 1.00 54.19 190 ARG A N 1
ATOM 1501 C CA . ARG A 1 190 ? -6.655 13.192 27.062 1.00 54.19 190 ARG A CA 1
ATOM 1502 C C . ARG A 1 190 ? -7.126 13.295 28.512 1.00 54.19 190 ARG A C 1
ATOM 1504 O O . ARG A 1 190 ? -7.872 14.226 28.812 1.00 54.19 190 ARG A O 1
ATOM 1511 N N . ASP A 1 191 ? -6.694 12.364 29.357 1.00 46.66 191 ASP A N 1
ATOM 1512 C CA . ASP A 1 191 ? -6.603 12.592 30.806 1.00 46.66 191 ASP A CA 1
ATOM 1513 C C . ASP A 1 191 ? -5.357 13.439 31.117 1.00 46.66 191 ASP A C 1
ATOM 1515 O O . ASP A 1 191 ? -4.292 13.177 30.503 1.00 46.66 191 ASP A O 1
#

Solvent-accessible surface area (backbone atoms only — not comparable to full-atom values): 10805 Å² total; per-residue (Å²): 82,80,70,69,64,62,81,79,38,44,50,85,63,42,64,25,69,63,30,62,32,31,41,72,45,82,76,32,82,64,55,50,71,64,63,69,69,52,49,51,56,43,60,78,73,41,56,60,45,44,80,35,53,28,63,79,74,70,84,38,10,17,32,30,36,29,65,89,42,57,45,76,42,53,42,85,77,63,54,72,92,74,65,78,71,79,73,52,76,65,52,47,54,51,45,46,37,43,52,47,24,51,77,68,72,47,82,62,58,64,83,74,52,46,71,75,45,48,36,58,54,50,50,49,52,53,47,49,57,46,36,51,43,48,26,63,66,67,74,41,85,46,73,65,54,49,53,49,38,39,40,54,51,38,53,58,37,63,43,94,52,40,52,57,35,26,66,69,54,81,39,41,67,59,48,51,50,52,52,53,52,49,42,46,73,75,42,58,74,79,131

Mean predicted aligned error: 5.05 Å